Protein AF-A0A7S4UMW3-F1 (afdb_monomer_lite)

Foldseek 3Di:
DDDDDDDDDDPDDDPPDPPPPVVVVVVVVPPPDDPPDCVVVVVVVVVVPPDPPVVVVVCCVVVPDPLVVLVVVLVVLVVVLVVLVVDPDRDVVSNVVSVVSNVVSVVVSVVVVVVVVVVVVVVVVVVVVVVVVVVVVVVVVVVVVVVVVVVVVVVVVVVVVVVVVVVVVVVVVVVVVVVLCVVCVVPPVVSVVVVVVVLVVCLVVLLVQLVVLQVVLPPVPPQKQALVSLVSSLVSCVVVCVVQVPDDSVVVNVVCVVVRIDGSVNSNVVSVVSSPPPPPPD

InterPro domains:
  IPR018247 EF-Hand 1, calcium-binding site [PS00018] (218-230)

Structure (mmCIF, N/CA/C/O backbone):
data_AF-A0A7S4UMW3-F1
#
_entry.id   AF-A0A7S4UMW3-F1
#
loop_
_atom_site.group_PDB
_atom_site.id
_atom_site.type_symbol
_atom_site.label_atom_id
_atom_site.label_alt_id
_atom_site.label_comp_id
_atom_site.label_asym_id
_atom_site.label_entity_id
_atom_site.label_seq_id
_atom_site.pdbx_PDB_ins_code
_atom_site.Cartn_x
_atom_site.Cartn_y
_atom_site.Cartn_z
_atom_site.occupancy
_atom_site.B_iso_or_equiv
_atom_site.auth_seq_id
_atom_site.auth_comp_id
_atom_site.auth_asym_id
_atom_site.auth_atom_id
_atom_site.pdbx_PDB_model_num
ATOM 1 N N . MET A 1 1 ? -78.486 -3.763 21.330 1.00 40.31 1 MET A N 1
ATOM 2 C CA . MET A 1 1 ? -77.094 -3.272 21.428 1.00 40.31 1 MET A CA 1
ATOM 3 C C . MET A 1 1 ? -76.180 -4.477 21.296 1.00 40.31 1 MET A C 1
ATOM 5 O O . MET A 1 1 ? -76.154 -5.297 22.200 1.00 40.31 1 MET A O 1
ATOM 9 N N . ALA A 1 2 ? -75.566 -4.655 20.126 1.00 35.25 2 ALA A N 1
ATOM 10 C CA . ALA A 1 2 ? -74.784 -5.838 19.773 1.00 35.25 2 ALA A CA 1
ATOM 11 C C . ALA A 1 2 ? -73.284 -5.510 19.843 1.00 35.25 2 ALA A C 1
ATOM 13 O O . ALA A 1 2 ? -72.838 -4.548 19.221 1.00 35.25 2 ALA A O 1
ATOM 14 N N . GLN A 1 3 ? -72.533 -6.294 20.620 1.00 38.75 3 GLN A N 1
ATOM 15 C CA . GLN A 1 3 ? -71.073 -6.247 20.705 1.00 38.75 3 GLN A CA 1
ATOM 16 C C . GLN A 1 3 ? -70.468 -7.122 19.604 1.00 38.75 3 GLN A C 1
ATOM 18 O O . GLN A 1 3 ? -70.794 -8.302 19.486 1.00 38.75 3 GLN A O 1
ATOM 23 N N . ALA A 1 4 ? -69.587 -6.530 18.801 1.00 36.44 4 ALA A N 1
ATOM 24 C CA . ALA A 1 4 ? -68.785 -7.229 17.806 1.00 36.44 4 ALA A CA 1
ATOM 25 C C . ALA A 1 4 ? -67.533 -7.847 18.465 1.00 36.44 4 ALA A C 1
ATOM 27 O O . ALA A 1 4 ? -66.874 -7.161 19.250 1.00 36.44 4 ALA A O 1
ATOM 28 N N . PRO A 1 5 ? -67.156 -9.098 18.147 1.00 54.03 5 PRO A N 1
ATOM 29 C CA . PRO A 1 5 ? -65.902 -9.676 18.613 1.00 54.03 5 PRO A CA 1
ATOM 30 C C . PRO A 1 5 ? -64.728 -9.235 17.725 1.00 54.03 5 PRO A C 1
ATOM 32 O O . PRO A 1 5 ? -64.743 -9.389 16.503 1.00 54.03 5 PRO A O 1
ATOM 35 N N . GLY A 1 6 ? -63.696 -8.683 18.367 1.00 41.41 6 GLY A N 1
ATOM 36 C CA . GLY A 1 6 ? -62.438 -8.282 17.744 1.00 41.41 6 GLY A CA 1
ATOM 37 C C . GLY A 1 6 ? -61.626 -9.489 17.274 1.00 41.41 6 GLY A C 1
ATOM 38 O O . GLY A 1 6 ? -61.271 -10.370 18.053 1.00 41.41 6 GLY A O 1
ATOM 39 N N . CYS A 1 7 ? -61.324 -9.512 15.979 1.00 38.00 7 CYS A N 1
ATOM 40 C CA . CYS A 1 7 ? -60.499 -10.517 15.325 1.00 38.00 7 CYS A CA 1
ATOM 41 C C . CYS A 1 7 ? -59.012 -10.203 15.574 1.00 38.00 7 CYS A C 1
ATOM 43 O O . CYS A 1 7 ? -58.434 -9.335 14.920 1.00 38.00 7 CYS A O 1
ATOM 45 N N . PHE A 1 8 ? -58.388 -10.895 16.529 1.00 39.75 8 PHE A N 1
ATOM 46 C CA . PHE A 1 8 ? -56.940 -10.845 16.747 1.00 39.75 8 PHE A CA 1
ATOM 47 C C . PHE A 1 8 ? -56.242 -11.722 15.694 1.00 39.75 8 PHE A C 1
ATOM 49 O O . PHE A 1 8 ? -56.216 -12.949 15.796 1.00 39.75 8 PHE A O 1
ATOM 56 N N . LYS A 1 9 ? -55.689 -11.097 14.649 1.00 42.53 9 LYS A N 1
ATOM 57 C CA . LYS A 1 9 ? -54.795 -11.763 13.692 1.00 42.53 9 LYS A CA 1
ATOM 58 C C . LYS A 1 9 ? -53.424 -11.963 14.337 1.00 42.53 9 LYS A C 1
ATOM 60 O O . LYS A 1 9 ? -52.669 -11.015 14.527 1.00 42.53 9 LYS A O 1
ATOM 65 N N . THR A 1 10 ? -53.093 -13.213 14.626 1.00 41.91 10 THR A N 1
ATOM 66 C CA . THR A 1 10 ? -51.744 -13.672 14.956 1.00 41.91 10 THR A CA 1
ATOM 67 C C . THR A 1 10 ? -50.831 -13.522 13.734 1.00 41.91 10 THR A C 1
ATOM 69 O O . THR A 1 10 ? -50.925 -14.268 12.759 1.00 41.91 10 THR A O 1
ATOM 72 N N . LEU A 1 11 ? -49.931 -12.537 13.773 1.00 36.28 11 LEU A N 1
ATOM 73 C CA . LEU A 1 11 ? -48.834 -12.399 12.813 1.00 36.28 11 LEU A CA 1
ATOM 74 C C . LEU A 1 11 ? -47.781 -13.475 13.102 1.00 36.28 11 LEU A C 1
ATOM 76 O O . LEU A 1 11 ? -46.878 -13.303 13.916 1.00 36.28 11 LEU A O 1
ATOM 80 N N . ARG A 1 12 ? -47.923 -14.615 12.424 1.00 35.81 12 ARG A N 1
ATOM 81 C CA . ARG A 1 12 ? -46.914 -15.673 12.360 1.00 35.81 12 ARG A CA 1
ATOM 82 C C . ARG A 1 12 ? -45.771 -15.184 11.463 1.00 35.81 12 ARG A C 1
ATOM 84 O O . ARG A 1 12 ? -45.887 -15.214 10.240 1.00 35.81 12 ARG A O 1
ATOM 91 N N . TRP A 1 13 ? -44.680 -14.718 12.066 1.00 38.03 13 TRP A N 1
ATOM 92 C CA . TRP A 1 13 ? -43.441 -14.412 11.350 1.00 38.03 13 TRP A CA 1
ATOM 93 C C . TRP A 1 13 ? -42.866 -15.706 10.757 1.00 38.03 13 TRP A C 1
ATOM 95 O O . TRP A 1 13 ? -42.453 -16.616 11.475 1.00 38.03 13 TRP A O 1
ATOM 105 N N . SER A 1 14 ? -42.895 -15.816 9.428 1.00 39.69 14 SER A N 1
ATOM 106 C CA . SER A 1 14 ? -42.325 -16.944 8.688 1.00 39.69 14 SER A CA 1
ATOM 107 C C . SER A 1 14 ? -40.800 -16.830 8.668 1.00 39.69 14 SER A C 1
ATOM 109 O O . SER A 1 14 ? -40.239 -15.966 7.996 1.00 39.69 14 SER A O 1
ATOM 111 N N . ARG A 1 15 ? -40.128 -17.731 9.391 1.00 48.72 15 ARG A N 1
ATOM 112 C CA . ARG A 1 15 ? -38.666 -17.838 9.572 1.00 48.72 15 ARG A CA 1
ATOM 113 C C . ARG A 1 15 ? -37.935 -18.378 8.322 1.00 48.72 15 ARG A C 1
ATOM 115 O O . ARG A 1 15 ? -37.054 -19.219 8.439 1.00 48.72 15 ARG A O 1
ATOM 122 N N . THR A 1 16 ? -38.306 -17.940 7.115 1.00 46.62 16 THR A N 1
ATOM 123 C CA . THR A 1 16 ? -37.757 -18.475 5.843 1.00 46.62 16 THR A CA 1
ATOM 124 C C . THR A 1 16 ? -37.212 -17.426 4.864 1.00 46.62 16 THR A C 1
ATOM 126 O O . THR A 1 16 ? -36.781 -17.781 3.769 1.00 46.62 16 THR A O 1
ATOM 129 N N . GLY A 1 17 ? -37.144 -16.145 5.244 1.00 43.22 17 GLY A N 1
ATOM 130 C CA . GLY A 1 17 ? -36.672 -15.067 4.358 1.00 43.22 17 GLY A CA 1
ATOM 131 C C . GLY A 1 17 ? -35.157 -14.805 4.324 1.00 43.22 17 GLY A C 1
ATOM 132 O O . GLY A 1 17 ? -34.705 -14.041 3.483 1.00 43.22 17 GLY A O 1
ATOM 133 N N . GLY A 1 18 ? -34.352 -15.417 5.201 1.00 43.22 18 GLY A N 1
ATOM 134 C CA . GLY A 1 18 ? -32.980 -14.949 5.471 1.00 43.22 18 GLY A CA 1
ATOM 135 C C . GLY A 1 18 ? -31.844 -15.504 4.601 1.00 43.22 18 GLY A C 1
ATOM 136 O O . GLY A 1 18 ? -30.698 -15.134 4.818 1.00 43.22 18 GLY A O 1
ATOM 137 N N . CYS A 1 19 ? -32.103 -16.399 3.639 1.00 47.00 19 CYS A N 1
ATOM 138 C CA . CYS A 1 19 ? -31.019 -17.164 2.989 1.00 47.00 19 CYS A CA 1
ATOM 139 C C . CYS A 1 19 ? -30.791 -16.852 1.494 1.00 47.00 19 CYS A C 1
ATOM 141 O O . CYS A 1 19 ? -29.945 -17.479 0.855 1.00 47.00 19 CYS A O 1
ATOM 143 N N . ARG A 1 20 ? -31.522 -15.891 0.903 1.00 47.25 20 ARG A N 1
ATOM 144 C CA . ARG A 1 20 ? -31.311 -15.497 -0.509 1.00 47.25 20 ARG A CA 1
ATOM 145 C C . ARG A 1 20 ? -30.489 -14.225 -0.711 1.00 47.25 20 ARG A C 1
ATOM 147 O O . ARG A 1 20 ? -29.850 -14.126 -1.752 1.00 47.25 20 ARG A O 1
ATOM 154 N N . GLU A 1 21 ? -30.401 -13.320 0.262 1.00 46.72 21 GLU A N 1
ATOM 155 C CA . GLU A 1 21 ? -29.637 -12.070 0.080 1.00 46.72 21 GLU A CA 1
ATOM 156 C C . GLU A 1 21 ? -28.141 -12.189 0.415 1.00 46.72 21 GLU A C 1
ATOM 158 O O . GLU A 1 21 ? -27.322 -11.506 -0.199 1.00 46.72 21 GLU A O 1
ATOM 163 N N . MET A 1 22 ? -27.723 -13.144 1.255 1.00 44.75 22 MET A N 1
ATOM 164 C CA . MET A 1 22 ? -26.288 -13.377 1.515 1.00 44.75 22 MET A CA 1
ATOM 165 C C . MET A 1 22 ? -25.525 -14.014 0.338 1.00 44.75 22 MET A C 1
ATOM 167 O O . MET A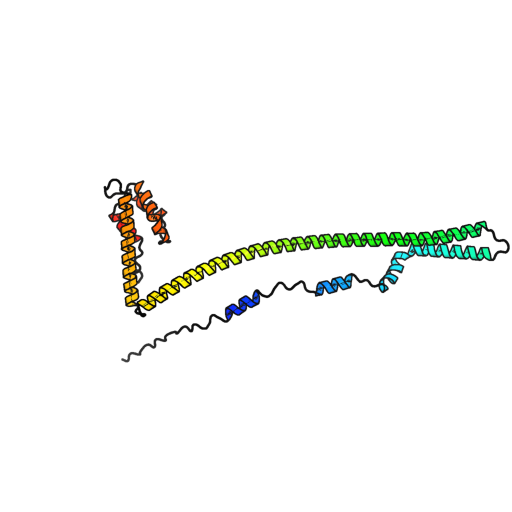 1 22 ? -24.295 -13.936 0.276 1.00 44.75 22 MET A O 1
ATOM 171 N N . LYS A 1 23 ? -26.227 -14.596 -0.645 1.00 45.06 23 LYS A N 1
ATOM 172 C CA . LYS A 1 23 ? -25.589 -15.093 -1.878 1.00 45.06 23 LYS A CA 1
ATOM 173 C C . LYS A 1 23 ? -25.252 -13.977 -2.873 1.00 45.06 23 LYS A C 1
ATOM 175 O O . LYS A 1 23 ? -24.367 -14.173 -3.699 1.00 45.06 23 LYS A O 1
ATOM 180 N N . ALA A 1 24 ? -25.887 -12.807 -2.772 1.00 47.28 24 ALA A N 1
ATOM 181 C CA . ALA A 1 24 ? -25.594 -11.677 -3.654 1.00 47.28 24 ALA A CA 1
ATOM 182 C C . ALA A 1 24 ? -24.318 -10.919 -3.232 1.00 47.28 24 ALA A C 1
ATOM 184 O O . ALA A 1 24 ? -23.538 -10.492 -4.085 1.00 47.28 24 ALA A O 1
ATOM 185 N N . PHE A 1 25 ? -24.037 -10.826 -1.927 1.00 44.84 25 PHE A N 1
ATOM 186 C CA . PHE A 1 25 ? -22.821 -10.164 -1.432 1.00 44.84 25 PHE A CA 1
ATOM 187 C C . PHE A 1 25 ? -21.548 -11.003 -1.623 1.00 44.84 25 PHE A C 1
ATOM 189 O O . PHE A 1 25 ? -20.483 -10.461 -1.922 1.00 44.84 25 PHE A O 1
ATOM 196 N N . THR A 1 26 ? -21.649 -12.333 -1.565 1.00 48.09 26 THR A N 1
ATOM 197 C CA . THR A 1 26 ? -20.508 -13.226 -1.838 1.00 48.09 26 THR A CA 1
ATOM 198 C C . THR A 1 26 ? -20.187 -13.370 -3.332 1.00 48.09 26 THR A C 1
ATOM 200 O O . THR A 1 26 ? -19.053 -13.709 -3.672 1.00 48.09 26 THR A O 1
ATOM 203 N N . SER A 1 27 ? -21.113 -13.037 -4.244 1.00 47.94 27 SER A N 1
ATOM 204 C CA . SER A 1 27 ? -20.817 -12.965 -5.686 1.00 47.94 27 SER A CA 1
ATOM 205 C C . SER A 1 27 ? -20.193 -11.639 -6.136 1.00 47.94 27 SER A C 1
ATOM 207 O O . SER A 1 27 ? -19.542 -11.608 -7.177 1.00 47.94 27 SER A O 1
ATOM 209 N N . ALA A 1 28 ? -20.343 -10.553 -5.368 1.00 47.81 28 ALA A N 1
ATOM 210 C CA . ALA A 1 28 ? -19.729 -9.261 -5.692 1.00 47.81 28 ALA A CA 1
ATOM 211 C C . ALA A 1 28 ? -18.242 -9.196 -5.291 1.00 47.81 28 ALA A C 1
ATOM 213 O O . ALA A 1 28 ? -17.440 -8.621 -6.020 1.00 47.81 28 ALA A O 1
ATOM 214 N N . SER A 1 29 ? -17.856 -9.863 -4.196 1.00 45.28 29 SER A N 1
ATOM 215 C CA . SER A 1 29 ? -16.457 -9.934 -3.729 1.00 45.28 29 SER A CA 1
ATOM 216 C C . SER A 1 29 ? -15.576 -10.895 -4.556 1.00 45.28 29 SER A C 1
ATOM 218 O O . SER A 1 29 ? -14.353 -10.838 -4.516 1.00 45.28 29 SER A O 1
ATOM 220 N N . LYS A 1 30 ? -16.189 -11.753 -5.388 1.00 46.09 30 LYS A N 1
ATOM 221 C CA . LYS A 1 30 ? -15.493 -12.627 -6.352 1.00 46.09 30 LYS A CA 1
ATOM 222 C C . LYS A 1 30 ? -15.301 -12.018 -7.743 1.00 46.09 30 LYS A C 1
ATOM 224 O O . LYS A 1 30 ? -14.809 -12.710 -8.634 1.00 46.09 30 LYS A O 1
ATOM 229 N N . LYS A 1 31 ? -15.614 -10.734 -7.948 1.00 47.41 31 LYS A N 1
ATOM 230 C CA . LYS A 1 31 ? -15.017 -9.988 -9.063 1.00 47.41 31 LYS A CA 1
ATOM 231 C C . LYS A 1 31 ? -13.576 -9.674 -8.678 1.00 47.41 31 LYS A C 1
ATOM 233 O O . LYS A 1 31 ? -13.251 -8.556 -8.295 1.00 47.41 31 LYS A O 1
ATOM 238 N N . GLY A 1 32 ? -12.744 -10.717 -8.723 1.00 45.25 32 GLY A N 1
ATOM 239 C CA . GLY A 1 32 ? -11.302 -10.570 -8.687 1.00 45.25 32 GLY A CA 1
ATOM 240 C C . GLY A 1 32 ? -10.920 -9.497 -9.692 1.00 45.25 32 GLY A C 1
ATOM 241 O O . GLY A 1 32 ? -11.505 -9.438 -10.777 1.00 45.25 32 GLY A O 1
ATOM 242 N N . VAL A 1 33 ? -10.010 -8.622 -9.267 1.00 51.62 33 VAL A N 1
ATOM 243 C CA . VAL A 1 33 ? -9.291 -7.677 -10.120 1.00 51.62 33 VAL A CA 1
ATOM 244 C C . VAL A 1 33 ? -9.089 -8.353 -11.469 1.00 51.62 33 VAL A C 1
ATOM 246 O O . VAL A 1 33 ? -8.387 -9.363 -11.541 1.00 51.62 33 VAL A O 1
ATOM 249 N N . GLN A 1 34 ? -9.807 -7.885 -12.495 1.00 47.91 34 GLN A N 1
ATOM 250 C CA . GLN A 1 34 ? -9.610 -8.417 -13.834 1.00 47.91 34 GLN A CA 1
ATOM 251 C C . GLN A 1 34 ? -8.125 -8.196 -14.133 1.00 47.91 34 GLN A C 1
ATOM 253 O O . GLN A 1 34 ? -7.669 -7.055 -13.994 1.00 47.91 34 GLN A O 1
ATOM 258 N N . PRO A 1 35 ? -7.351 -9.257 -14.428 1.00 52.84 35 PRO A N 1
ATOM 259 C CA . PRO A 1 35 ? -5.981 -9.070 -14.871 1.00 52.84 35 PRO A CA 1
ATOM 260 C C . PRO A 1 35 ? -6.023 -8.101 -16.051 1.00 52.84 35 PRO A C 1
ATOM 262 O O . PRO A 1 35 ? -6.985 -8.118 -16.823 1.00 52.84 35 PRO A O 1
ATOM 265 N N . PHE A 1 36 ? -5.044 -7.194 -16.084 1.00 48.56 36 PHE A N 1
ATOM 266 C CA . PHE A 1 36 ? -4.903 -6.151 -17.093 1.00 48.56 36 PHE A CA 1
ATOM 267 C C . PHE A 1 36 ? -5.381 -6.653 -18.451 1.00 48.56 36 PHE A C 1
ATOM 269 O O . PHE A 1 36 ? -4.936 -7.695 -18.916 1.00 48.56 36 PHE A O 1
ATOM 276 N N . ASN A 1 37 ? -6.343 -5.930 -19.017 1.00 49.88 37 ASN A N 1
ATOM 277 C CA . ASN A 1 37 ? -6.967 -6.225 -20.294 1.00 49.88 37 ASN A CA 1
ATOM 278 C C . ASN A 1 37 ? -5.868 -6.589 -21.314 1.00 49.88 37 ASN A C 1
ATOM 280 O O . ASN A 1 37 ? -5.068 -5.726 -21.680 1.00 49.88 37 ASN A O 1
ATOM 284 N N . ASP A 1 38 ? -5.843 -7.843 -21.783 1.00 53.22 38 ASP A N 1
ATOM 285 C CA . ASP A 1 38 ? -4.878 -8.354 -22.778 1.00 53.22 38 ASP A CA 1
ATOM 286 C C . ASP A 1 38 ? -4.866 -7.514 -24.079 1.00 53.22 38 ASP A C 1
ATOM 288 O O . ASP A 1 38 ? -3.957 -7.613 -24.903 1.00 53.22 38 ASP A O 1
ATOM 292 N N . SER A 1 39 ? -5.846 -6.616 -24.243 1.00 53.88 39 SER A N 1
ATOM 293 C CA . SER A 1 39 ? -5.915 -5.626 -25.315 1.00 53.88 39 SER A CA 1
ATOM 294 C C . SER A 1 39 ? -4.759 -4.617 -25.330 1.00 53.88 39 SER A C 1
ATOM 296 O O . SER A 1 39 ? -4.481 -4.063 -26.389 1.00 53.88 39 SER A O 1
ATOM 298 N N . GLU A 1 40 ? -4.081 -4.341 -24.207 1.00 54.09 40 GLU A N 1
ATOM 299 C CA . GLU A 1 40 ? -2.893 -3.462 -24.228 1.00 54.09 40 GLU A CA 1
ATOM 300 C C . GLU A 1 40 ? -1.628 -4.205 -24.687 1.00 54.09 40 GLU A C 1
ATOM 302 O O . GLU A 1 40 ? -0.778 -3.621 -25.362 1.00 54.09 40 GLU A O 1
ATOM 307 N N . GLU A 1 41 ? -1.525 -5.509 -24.419 1.00 54.91 41 GLU A N 1
ATOM 308 C CA . GLU A 1 41 ? -0.378 -6.317 -24.845 1.00 54.91 41 GLU A CA 1
ATOM 309 C C . GLU A 1 41 ? -0.360 -6.521 -26.373 1.00 54.91 41 GLU A C 1
ATOM 311 O O . GLU A 1 41 ? 0.707 -6.533 -26.994 1.00 54.91 41 GLU A O 1
ATOM 316 N N . GLU A 1 42 ? -1.537 -6.586 -27.006 1.00 56.00 42 GLU A N 1
ATOM 317 C CA . GLU A 1 42 ? -1.676 -6.646 -28.468 1.00 56.00 42 GLU A CA 1
ATOM 318 C C . GLU A 1 42 ? -1.265 -5.331 -29.156 1.00 56.00 42 GLU A C 1
ATOM 320 O O . GLU A 1 42 ? -0.669 -5.350 -30.236 1.00 56.00 42 GLU A O 1
ATOM 325 N N . VAL A 1 43 ? -1.494 -4.177 -28.515 1.00 57.34 43 VAL A N 1
ATOM 326 C CA . VAL A 1 43 ? -1.052 -2.870 -29.036 1.00 57.34 43 VAL A CA 1
ATOM 327 C C . VAL A 1 43 ? 0.466 -2.719 -28.918 1.00 57.34 43 VAL A C 1
ATOM 329 O O . VAL A 1 43 ? 1.102 -2.239 -29.856 1.00 57.34 43 VAL A O 1
ATOM 332 N N . VAL A 1 44 ? 1.078 -3.189 -27.825 1.00 55.91 44 VAL A N 1
ATOM 333 C CA . VAL A 1 44 ? 2.542 -3.142 -27.663 1.00 55.91 44 VAL A CA 1
ATOM 334 C C . VAL A 1 44 ? 3.243 -4.113 -28.623 1.00 55.91 44 VAL A C 1
ATOM 336 O O . VAL A 1 44 ? 4.251 -3.742 -29.227 1.00 55.91 44 VAL A O 1
ATOM 339 N N . ARG A 1 45 ? 2.693 -5.316 -28.861 1.00 53.22 45 ARG A N 1
ATOM 340 C CA . ARG A 1 45 ? 3.235 -6.239 -29.882 1.00 53.22 45 ARG A CA 1
ATOM 341 C C . ARG A 1 45 ? 3.101 -5.690 -31.305 1.00 53.22 45 ARG A C 1
ATOM 343 O O . ARG A 1 45 ? 4.001 -5.915 -32.111 1.00 53.22 45 ARG A O 1
ATOM 350 N N . ASN A 1 46 ? 2.050 -4.921 -31.596 1.00 50.81 46 ASN A N 1
ATOM 351 C CA . ASN A 1 46 ? 1.879 -4.271 -32.898 1.00 50.81 46 ASN A CA 1
ATOM 352 C C . ASN A 1 46 ? 2.707 -2.984 -33.072 1.00 50.81 46 ASN A C 1
ATOM 354 O O . ASN A 1 46 ? 2.987 -2.610 -34.210 1.00 50.81 46 ASN A O 1
ATOM 358 N N . LEU A 1 47 ? 3.158 -2.324 -31.996 1.00 48.84 47 LEU A N 1
ATOM 359 C CA . LEU A 1 47 ? 4.025 -1.139 -32.105 1.00 48.84 47 LEU A CA 1
ATOM 360 C C . LEU A 1 47 ? 5.515 -1.462 -32.307 1.00 48.84 47 LEU A C 1
ATOM 362 O O . LEU A 1 47 ? 6.241 -0.627 -32.842 1.00 48.84 47 LEU A O 1
ATOM 366 N N . VAL A 1 48 ? 5.989 -2.646 -31.906 1.00 48.50 48 VAL A N 1
ATOM 367 C CA . VAL A 1 48 ? 7.432 -2.979 -31.948 1.00 48.50 48 VAL A CA 1
ATOM 368 C C . VAL A 1 48 ? 7.846 -3.701 -33.237 1.00 48.50 48 VAL A C 1
ATOM 370 O O . VAL A 1 48 ? 9.035 -3.862 -33.511 1.00 48.50 48 VAL A O 1
ATOM 373 N N . TRP A 1 49 ? 6.901 -4.075 -34.101 1.00 44.94 49 TRP A N 1
ATOM 374 C CA . TRP A 1 49 ? 7.218 -4.714 -35.378 1.00 44.94 49 TRP A CA 1
ATOM 375 C C . TRP A 1 49 ? 7.021 -3.759 -36.558 1.00 44.94 49 TRP A C 1
ATOM 377 O O . TRP A 1 49 ? 6.154 -3.939 -37.410 1.00 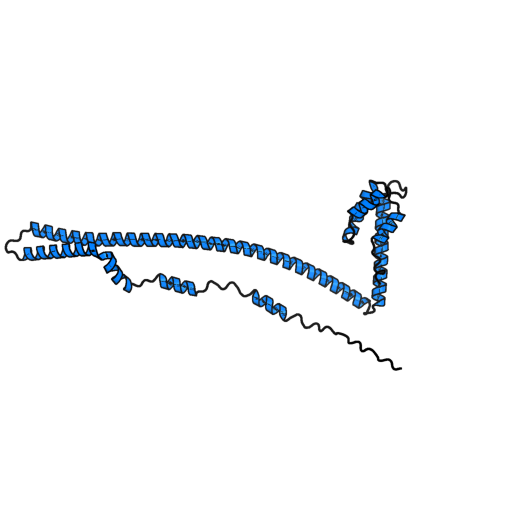44.94 49 TRP A O 1
ATOM 387 N N . ILE A 1 50 ? 7.881 -2.735 -36.639 1.00 48.56 50 ILE A N 1
ATOM 388 C CA . ILE A 1 50 ? 8.130 -2.041 -37.910 1.00 48.56 50 ILE A CA 1
ATOM 389 C C . ILE A 1 50 ? 8.837 -3.053 -38.817 1.00 48.56 50 ILE A C 1
ATOM 391 O O . ILE A 1 50 ? 10.057 -3.209 -38.798 1.00 48.56 50 ILE A O 1
ATOM 395 N N . GLY A 1 51 ? 8.035 -3.812 -39.562 1.00 42.75 51 GLY A N 1
ATOM 396 C CA . GLY A 1 51 ? 8.516 -4.823 -40.489 1.00 42.75 51 GLY A CA 1
ATOM 397 C C . GLY A 1 51 ? 9.436 -4.242 -41.578 1.00 42.75 51 GLY A C 1
ATOM 398 O O . GLY A 1 51 ? 9.381 -3.048 -41.892 1.00 42.75 51 GLY A O 1
ATOM 399 N N . PRO A 1 52 ? 10.258 -5.095 -42.218 1.00 53.31 52 PRO A N 1
ATOM 400 C CA . PRO A 1 52 ? 11.326 -4.702 -43.148 1.00 53.31 52 PRO A CA 1
ATOM 401 C C . PRO A 1 52 ? 10.866 -3.910 -44.387 1.00 53.31 52 PRO A C 1
ATOM 403 O O . PRO A 1 52 ? 11.695 -3.322 -45.078 1.00 53.31 52 PRO A O 1
ATOM 406 N N . TYR A 1 53 ? 9.562 -3.846 -44.665 1.00 49.94 53 TYR A N 1
ATOM 407 C CA . TYR A 1 53 ? 9.011 -3.189 -45.851 1.00 49.94 53 TYR A CA 1
ATOM 408 C C . TYR A 1 53 ? 8.914 -1.658 -45.747 1.00 49.94 53 TYR A C 1
ATOM 410 O O . TYR A 1 53 ? 8.974 -0.990 -46.777 1.00 49.94 53 TYR A O 1
ATOM 418 N N . HIS A 1 54 ? 8.849 -1.073 -44.544 1.00 48.22 54 HIS A N 1
ATOM 419 C CA . HIS A 1 54 ? 8.837 0.394 -44.388 1.00 48.22 54 HIS A CA 1
ATOM 420 C C . HIS A 1 54 ? 10.224 1.017 -44.212 1.00 48.22 54 HIS A C 1
ATOM 422 O O . HIS A 1 54 ? 10.387 2.227 -44.367 1.00 48.22 54 HIS A O 1
ATOM 428 N N . VAL A 1 55 ? 11.252 0.196 -43.989 1.00 51.84 55 VAL A N 1
ATOM 429 C CA . VAL A 1 55 ? 12.632 0.676 -43.857 1.00 51.84 55 VAL A CA 1
ATOM 430 C C . VAL A 1 55 ? 13.145 1.227 -45.193 1.00 51.84 55 VAL A C 1
ATOM 432 O O . VAL A 1 55 ? 13.898 2.192 -45.201 1.00 51.84 55 VAL A O 1
ATOM 435 N N . VAL A 1 56 ? 12.688 0.703 -46.335 1.00 48.38 56 VAL A N 1
ATOM 436 C CA . VAL A 1 56 ? 13.187 1.111 -47.662 1.00 48.38 56 VAL A CA 1
ATOM 437 C C . VAL A 1 56 ? 12.803 2.554 -48.026 1.00 48.38 56 VAL A C 1
ATOM 439 O O . VAL A 1 56 ? 13.632 3.271 -48.581 1.00 48.38 56 VAL A O 1
ATOM 442 N N . CYS A 1 57 ? 11.608 3.031 -47.658 1.00 47.06 57 CYS A N 1
ATOM 443 C CA . CYS A 1 57 ? 11.215 4.425 -47.913 1.00 47.06 57 CYS A CA 1
ATOM 444 C C . CYS A 1 57 ? 11.927 5.415 -46.979 1.00 47.06 57 CYS A C 1
ATOM 446 O O . CYS A 1 57 ? 12.382 6.460 -47.438 1.00 47.06 57 CYS A O 1
ATOM 448 N N . CYS A 1 58 ? 12.129 5.066 -45.705 1.00 48.03 58 CYS A N 1
ATOM 449 C CA . CYS A 1 58 ? 12.894 5.912 -44.780 1.00 48.03 58 CYS A CA 1
ATOM 450 C C . CYS A 1 58 ? 14.408 5.887 -45.057 1.00 48.03 58 CYS A C 1
ATOM 452 O O . CYS A 1 58 ? 15.118 6.837 -44.721 1.00 48.03 58 CYS A O 1
ATOM 454 N N . VAL A 1 59 ? 14.910 4.835 -45.712 1.00 52.31 59 VAL A N 1
ATOM 455 C CA . VAL A 1 59 ? 16.295 4.768 -46.192 1.00 52.31 59 VAL A CA 1
ATOM 456 C C . VAL A 1 59 ? 16.537 5.776 -47.318 1.00 52.31 59 VAL A C 1
ATOM 458 O O . VAL A 1 59 ? 17.630 6.304 -47.422 1.00 52.31 59 VAL A O 1
ATOM 461 N N . VAL A 1 60 ? 15.550 6.151 -48.128 1.00 52.22 60 VAL A N 1
ATOM 462 C CA . VAL A 1 60 ? 15.784 7.186 -49.155 1.00 52.22 60 VAL A CA 1
ATOM 463 C C . VAL A 1 60 ? 15.791 8.592 -48.542 1.00 52.22 60 VAL A C 1
ATOM 465 O O . VAL A 1 60 ? 16.603 9.433 -48.924 1.00 52.22 60 VAL A O 1
ATOM 468 N N . GLU A 1 61 ? 14.951 8.836 -47.537 1.00 52.94 61 GLU A N 1
ATOM 469 C CA . GLU A 1 61 ? 14.764 10.170 -46.953 1.00 52.94 61 GLU A CA 1
ATOM 470 C C . GLU A 1 61 ? 15.897 10.586 -45.994 1.00 52.94 61 GLU A C 1
ATOM 472 O O . GLU A 1 61 ? 16.234 11.763 -45.892 1.00 52.94 61 GLU A O 1
ATOM 477 N N . ILE A 1 62 ? 16.557 9.624 -45.336 1.00 54.94 62 ILE A N 1
ATOM 478 C CA . ILE A 1 62 ? 17.620 9.906 -44.351 1.00 54.94 62 ILE A CA 1
ATOM 479 C C . ILE A 1 62 ? 19.035 9.752 -44.942 1.00 54.94 62 ILE A C 1
ATOM 481 O O . ILE A 1 62 ? 19.993 10.342 -44.440 1.00 54.94 62 ILE A O 1
ATOM 485 N N . TYR A 1 63 ? 19.187 9.009 -46.040 1.00 61.66 63 TYR A N 1
ATOM 486 C CA . TYR A 1 63 ? 20.481 8.776 -46.697 1.00 61.66 63 TYR A CA 1
ATOM 487 C C . TYR A 1 63 ? 20.798 9.819 -47.794 1.00 61.66 63 TYR A C 1
ATOM 489 O O . TYR A 1 63 ? 21.874 9.793 -48.400 1.00 61.66 63 TYR A O 1
ATOM 497 N N . GLY A 1 64 ? 19.863 10.746 -48.027 1.00 67.62 64 GLY A N 1
ATOM 498 C CA . GLY A 1 64 ? 19.648 11.450 -49.292 1.00 67.62 64 GLY A CA 1
ATOM 499 C C . GLY A 1 64 ? 20.782 12.315 -49.858 1.00 67.62 64 GLY A C 1
ATOM 500 O O . GLY A 1 64 ? 20.948 12.297 -51.067 1.00 67.62 64 GLY A O 1
ATOM 501 N N . PRO A 1 65 ? 21.589 13.069 -49.091 1.00 78.19 65 PRO A N 1
ATOM 502 C CA . PRO A 1 65 ? 22.582 13.937 -49.729 1.00 78.19 65 PRO A CA 1
ATOM 503 C C . PRO A 1 65 ? 23.991 13.341 -49.738 1.00 78.19 65 PRO A C 1
ATOM 505 O O . PRO A 1 65 ? 24.602 13.227 -50.794 1.00 78.19 65 PRO A O 1
ATOM 508 N N . LEU A 1 66 ? 24.531 12.925 -48.588 1.00 81.12 66 LEU A N 1
ATOM 509 C CA . LEU A 1 66 ? 25.962 12.605 -48.492 1.00 81.12 66 LEU A CA 1
ATOM 510 C C . LEU A 1 66 ? 26.330 11.286 -49.192 1.00 81.12 66 LEU A C 1
ATOM 512 O O . LEU A 1 66 ? 27.361 11.208 -49.854 1.00 81.12 66 LEU A O 1
ATOM 516 N N . GLN A 1 67 ? 25.487 10.254 -49.082 1.00 83.31 67 GLN A N 1
ATOM 517 C CA . GLN A 1 67 ? 25.739 8.994 -49.786 1.00 83.31 67 GLN A CA 1
ATOM 518 C C . GLN A 1 67 ? 25.511 9.119 -51.285 1.00 83.31 67 GLN A C 1
ATOM 520 O O . GLN A 1 67 ? 26.273 8.539 -52.051 1.00 83.31 67 GLN A O 1
ATOM 525 N N . ILE A 1 68 ? 24.517 9.907 -51.705 1.00 84.75 68 ILE A N 1
ATOM 526 C CA . ILE A 1 68 ? 24.312 10.208 -53.123 1.00 84.75 68 ILE A CA 1
ATOM 527 C C . ILE A 1 68 ? 25.518 10.980 -53.668 1.00 84.75 68 ILE A C 1
ATOM 529 O O . ILE A 1 68 ? 25.989 10.659 -54.753 1.00 84.75 68 ILE A O 1
ATOM 533 N N . VAL A 1 69 ? 26.091 11.911 -52.895 1.00 88.62 69 VAL A N 1
ATOM 534 C CA . VAL A 1 69 ? 27.330 12.617 -53.263 1.00 88.62 69 VAL A CA 1
ATOM 535 C C . VAL A 1 69 ? 28.509 11.650 -53.396 1.00 88.62 69 VAL A C 1
ATOM 537 O O . VAL A 1 69 ? 29.190 11.682 -54.417 1.00 88.62 69 VAL A O 1
ATOM 540 N N . PHE A 1 70 ? 28.752 10.757 -52.431 1.00 89.25 70 PHE A N 1
ATOM 541 C CA . PHE A 1 70 ? 29.858 9.794 -52.538 1.00 89.25 70 PHE A CA 1
ATOM 542 C C . PHE A 1 70 ? 29.648 8.751 -53.639 1.00 89.25 70 PHE A C 1
ATOM 544 O O . PHE A 1 70 ? 30.609 8.394 -54.316 1.00 89.25 70 PHE A O 1
ATOM 551 N N . ALA A 1 71 ? 28.413 8.301 -53.864 1.00 88.19 71 ALA A N 1
ATOM 552 C CA . ALA A 1 71 ? 28.078 7.403 -54.964 1.00 88.19 71 ALA A CA 1
ATOM 553 C C . ALA A 1 71 ? 28.257 8.095 -56.325 1.00 88.19 71 ALA A C 1
ATOM 555 O O . ALA A 1 71 ? 28.838 7.509 -57.235 1.00 88.19 71 ALA A O 1
ATOM 556 N N . ALA A 1 72 ? 27.834 9.357 -56.453 1.00 90.69 72 ALA A N 1
ATOM 557 C CA . ALA A 1 72 ? 28.043 10.158 -57.655 1.00 90.69 72 ALA A CA 1
ATOM 558 C C . ALA A 1 72 ? 29.537 10.407 -57.917 1.00 90.69 72 ALA A C 1
ATOM 560 O O . ALA A 1 72 ? 29.991 10.240 -59.046 1.00 90.69 72 ALA A O 1
ATOM 561 N N . LEU A 1 73 ? 30.319 10.733 -56.880 1.00 91.94 73 LEU A N 1
ATOM 562 C CA . LEU A 1 73 ? 31.776 10.879 -56.977 1.00 91.94 73 LEU A CA 1
ATOM 563 C C . LEU A 1 73 ? 32.460 9.564 -57.372 1.00 91.94 73 LEU A C 1
ATOM 565 O O . LEU A 1 73 ? 33.359 9.581 -58.210 1.00 91.94 73 LEU A O 1
ATOM 569 N N . ALA A 1 74 ? 32.022 8.429 -56.822 1.00 92.50 74 ALA A N 1
ATOM 570 C CA . ALA A 1 74 ? 32.546 7.114 -57.182 1.00 92.50 74 ALA A CA 1
ATOM 571 C C . ALA A 1 74 ? 32.223 6.743 -58.638 1.00 92.50 74 ALA A C 1
ATOM 573 O O . ALA A 1 74 ? 33.096 6.244 -59.343 1.00 92.50 74 ALA A O 1
ATOM 574 N N . LEU A 1 75 ? 31.002 7.027 -59.111 1.00 93.25 75 LEU A N 1
ATOM 575 C CA . LEU A 1 75 ? 30.605 6.818 -60.509 1.00 93.25 75 LEU A CA 1
ATOM 576 C C . LEU A 1 75 ? 31.407 7.701 -61.467 1.00 93.25 75 LEU A C 1
ATOM 578 O O . LEU A 1 75 ? 31.852 7.235 -62.513 1.00 93.25 75 LEU A O 1
ATOM 582 N N . LEU A 1 76 ? 31.625 8.962 -61.098 1.00 93.75 76 LEU A N 1
ATOM 583 C CA . LEU A 1 76 ? 32.398 9.913 -61.889 1.00 93.75 76 LEU A CA 1
ATOM 584 C C . LEU A 1 76 ? 33.882 9.510 -61.950 1.00 93.75 76 LEU A C 1
ATOM 586 O O . LEU A 1 76 ? 34.485 9.538 -63.021 1.00 93.75 76 LEU A O 1
ATOM 590 N N . ALA A 1 77 ? 34.452 9.040 -60.837 1.00 93.38 77 ALA A N 1
ATOM 591 C CA . ALA A 1 77 ? 35.795 8.465 -60.810 1.00 93.38 77 ALA A CA 1
ATOM 592 C C . ALA A 1 77 ? 35.897 7.174 -61.639 1.00 93.38 77 ALA A C 1
ATOM 594 O O . ALA A 1 77 ? 36.861 7.001 -62.382 1.00 93.38 77 ALA A O 1
ATOM 595 N N . ALA A 1 78 ? 34.892 6.296 -61.575 1.00 93.44 78 ALA A N 1
ATOM 596 C CA . ALA A 1 78 ? 34.839 5.089 -62.397 1.00 93.44 78 ALA A CA 1
ATOM 597 C C . ALA A 1 78 ? 34.786 5.424 -63.895 1.00 93.44 78 ALA A C 1
ATOM 599 O O . ALA A 1 78 ? 35.508 4.812 -64.679 1.00 93.44 78 ALA A O 1
ATOM 600 N N . ALA A 1 79 ? 34.004 6.433 -64.292 1.00 95.12 79 ALA A N 1
ATOM 601 C CA . ALA A 1 79 ? 33.966 6.912 -65.671 1.00 95.12 79 ALA A CA 1
ATOM 602 C C . ALA A 1 79 ? 35.340 7.423 -66.136 1.00 95.12 79 ALA A C 1
ATOM 604 O O . ALA A 1 79 ? 35.775 7.068 -67.229 1.00 95.12 79 ALA A O 1
ATOM 605 N N . PHE A 1 80 ? 36.062 8.180 -65.299 1.00 94.06 80 PHE A N 1
ATOM 606 C CA . PHE A 1 80 ? 37.429 8.609 -65.617 1.00 94.06 80 PHE A CA 1
ATOM 607 C C . PHE A 1 80 ? 38.404 7.439 -65.774 1.00 94.06 80 PHE A C 1
ATOM 609 O O . PHE A 1 80 ? 39.204 7.449 -66.705 1.00 94.06 80 PHE A O 1
ATOM 616 N N . VAL A 1 81 ? 38.318 6.416 -64.917 1.00 94.06 81 VAL A N 1
ATOM 617 C CA . VAL A 1 81 ? 39.151 5.207 -65.042 1.00 94.06 81 VAL A CA 1
ATOM 618 C C . VAL A 1 81 ? 38.852 4.465 -66.348 1.00 94.06 81 VAL A C 1
ATOM 620 O O . VAL A 1 81 ? 39.781 4.031 -67.023 1.00 94.06 81 VAL A O 1
ATOM 623 N N . VAL A 1 82 ? 37.578 4.355 -66.743 1.00 95.31 82 VAL A N 1
ATOM 624 C CA . VAL A 1 82 ? 37.192 3.737 -68.023 1.00 95.31 82 VAL A CA 1
ATOM 625 C C . VAL A 1 82 ? 37.713 4.549 -69.207 1.00 95.31 82 VAL A C 1
ATOM 627 O O . VAL A 1 82 ? 38.262 3.961 -70.129 1.00 95.31 82 VAL A O 1
ATOM 630 N N . ILE A 1 83 ? 37.595 5.879 -69.184 1.00 94.25 83 ILE A N 1
ATOM 631 C CA . ILE A 1 83 ? 38.123 6.739 -70.255 1.00 94.25 83 ILE A CA 1
ATOM 632 C C . ILE A 1 83 ? 39.642 6.569 -70.392 1.00 94.25 83 ILE A C 1
ATOM 634 O O . ILE A 1 83 ? 40.140 6.436 -71.507 1.00 94.25 83 ILE A O 1
ATOM 638 N N . GLU A 1 84 ? 40.375 6.525 -69.277 1.00 92.62 84 GLU A N 1
ATOM 639 C CA . GLU A 1 84 ? 41.834 6.370 -69.306 1.00 92.62 84 GLU A CA 1
ATOM 640 C C . GLU A 1 84 ? 42.260 4.979 -69.810 1.00 92.62 84 GLU A C 1
ATOM 642 O O . GLU A 1 84 ? 43.274 4.857 -70.490 1.00 92.62 84 GLU A O 1
ATOM 647 N N . LEU A 1 85 ? 41.455 3.938 -69.561 1.00 92.88 85 LEU A N 1
ATOM 648 C CA . LEU A 1 85 ? 41.678 2.588 -70.098 1.00 92.88 85 LEU A CA 1
ATOM 649 C C . LEU A 1 85 ? 41.515 2.492 -71.623 1.00 92.88 85 LEU A C 1
ATOM 651 O O . LEU A 1 85 ? 42.028 1.552 -72.223 1.00 92.88 85 LEU A O 1
ATOM 655 N N . TRP A 1 86 ? 40.795 3.424 -72.252 1.00 95.94 86 TRP A N 1
ATOM 656 C CA . TRP A 1 86 ? 40.586 3.442 -73.708 1.00 95.94 86 TRP A CA 1
ATOM 657 C C . TRP A 1 86 ? 41.687 4.200 -74.460 1.00 95.94 86 TRP A C 1
ATOM 659 O O . TRP A 1 86 ? 41.679 4.250 -75.689 1.00 95.94 86 TRP A O 1
ATOM 669 N N . ARG A 1 87 ? 42.627 4.809 -73.735 1.00 93.69 87 ARG A N 1
ATOM 670 C CA . ARG A 1 87 ? 43.723 5.595 -74.298 1.00 93.69 87 ARG A CA 1
ATOM 671 C C . ARG A 1 87 ? 44.901 4.681 -74.661 1.00 93.69 87 ARG A C 1
ATOM 673 O O . ARG A 1 87 ? 45.254 3.802 -73.886 1.00 93.69 87 ARG A O 1
ATOM 680 N N . GLU A 1 88 ? 45.524 4.903 -75.822 1.00 91.75 88 GLU A N 1
ATOM 681 C CA . GLU A 1 88 ? 46.666 4.096 -76.306 1.00 91.75 88 GLU A CA 1
ATOM 682 C C . GLU A 1 88 ? 47.903 4.178 -75.391 1.00 91.75 88 GLU A C 1
ATOM 684 O O . GLU A 1 88 ? 48.634 3.199 -75.250 1.00 91.75 88 GLU A O 1
ATOM 689 N N . GLU A 1 89 ? 48.110 5.313 -74.720 1.00 93.81 89 GLU A N 1
ATOM 690 C CA . GLU A 1 89 ? 49.154 5.499 -73.707 1.00 93.81 89 GLU A CA 1
ATOM 691 C C . GLU A 1 89 ? 48.512 5.589 -72.318 1.00 93.81 89 GLU A C 1
ATOM 693 O O . GLU A 1 89 ? 47.944 6.617 -71.941 1.00 93.81 89 GLU A O 1
ATOM 698 N N . VAL A 1 90 ? 48.578 4.494 -71.557 1.00 91.81 90 VAL A N 1
ATOM 699 C CA . VAL A 1 90 ? 47.984 4.411 -70.216 1.00 91.81 90 VAL A CA 1
ATOM 700 C C . VAL A 1 90 ? 48.957 4.957 -69.168 1.00 91.81 90 VAL A C 1
ATOM 702 O O . VAL A 1 90 ? 50.002 4.361 -68.901 1.00 91.81 90 VAL A O 1
ATOM 705 N N . ASP A 1 91 ? 48.586 6.058 -68.515 1.00 93.69 91 ASP A N 1
ATOM 706 C CA . ASP A 1 91 ? 49.306 6.602 -67.360 1.00 93.69 91 ASP A CA 1
ATOM 707 C C . ASP A 1 91 ? 48.936 5.802 -66.094 1.00 93.69 91 ASP A C 1
ATOM 709 O O . ASP A 1 91 ? 47.893 6.004 -65.460 1.00 93.69 91 ASP A O 1
ATOM 713 N N . THR A 1 92 ? 49.788 4.839 -65.733 1.00 92.75 92 THR A N 1
ATOM 714 C CA . THR A 1 92 ? 49.558 3.905 -64.615 1.00 92.75 92 THR A CA 1
ATOM 715 C C . THR A 1 92 ? 49.333 4.612 -63.281 1.00 92.75 92 THR A C 1
ATOM 717 O O . THR A 1 92 ? 48.552 4.131 -62.457 1.00 92.75 92 THR A O 1
ATOM 720 N N . PHE A 1 93 ? 49.953 5.777 -63.070 1.00 92.75 93 PHE A N 1
ATOM 721 C CA . PHE A 1 93 ? 49.775 6.556 -61.849 1.00 92.75 93 PHE A CA 1
ATOM 722 C C . PHE A 1 93 ? 48.328 7.042 -61.697 1.00 92.75 93 PHE A C 1
ATOM 724 O O . PHE A 1 93 ? 47.727 6.887 -60.631 1.00 92.75 93 PHE A O 1
ATOM 731 N N . ARG A 1 94 ? 47.729 7.565 -62.775 1.00 90.94 94 ARG A N 1
ATOM 732 C CA . ARG A 1 94 ? 46.336 8.044 -62.770 1.00 90.94 94 ARG A CA 1
ATOM 733 C C . ARG A 1 94 ? 45.348 6.915 -62.515 1.00 90.94 94 ARG A C 1
ATOM 735 O O . ARG A 1 94 ? 44.398 7.098 -61.754 1.00 90.94 94 ARG A O 1
ATOM 742 N N . LEU A 1 95 ? 45.602 5.743 -63.096 1.00 92.56 95 LEU A N 1
ATOM 743 C CA . LEU A 1 95 ? 44.769 4.561 -62.895 1.00 92.56 95 LEU A CA 1
ATOM 744 C C . LEU A 1 95 ? 44.784 4.104 -61.429 1.00 92.56 95 LEU A C 1
ATOM 746 O O . LEU A 1 95 ? 43.723 3.878 -60.848 1.00 92.56 95 LEU A O 1
ATOM 750 N N . VAL A 1 96 ? 45.963 4.036 -60.800 1.00 93.75 96 VAL A N 1
ATOM 751 C CA . VAL A 1 96 ? 46.087 3.661 -59.380 1.00 93.75 96 VAL A CA 1
ATOM 752 C C . VAL A 1 96 ? 45.372 4.668 -58.477 1.00 93.75 96 VAL A C 1
ATOM 754 O O . VAL A 1 96 ? 44.609 4.262 -57.600 1.00 93.75 96 VAL A O 1
ATOM 757 N N . VAL A 1 97 ? 45.556 5.973 -58.709 1.00 94.25 97 VAL A N 1
ATOM 758 C CA . VAL A 1 97 ? 44.869 7.023 -57.936 1.00 94.25 97 VAL A CA 1
ATOM 759 C C . VAL A 1 97 ? 43.348 6.910 -58.083 1.00 94.25 97 VAL A C 1
ATOM 761 O O . VAL A 1 97 ? 42.636 6.998 -57.083 1.00 94.25 97 VAL A O 1
ATOM 764 N N . GLY A 1 98 ? 42.847 6.647 -59.294 1.00 94.06 98 GLY A N 1
ATOM 765 C CA . GLY A 1 98 ? 41.420 6.442 -59.547 1.00 94.06 98 GLY A CA 1
ATOM 766 C C . GLY A 1 98 ? 40.842 5.241 -58.793 1.00 94.06 98 GLY A C 1
ATOM 767 O O . GLY A 1 98 ? 39.809 5.364 -58.134 1.00 94.06 98 GLY A O 1
ATOM 768 N N . VAL A 1 99 ? 41.531 4.095 -58.811 1.00 94.19 99 VAL A N 1
ATOM 769 C CA . VAL A 1 99 ? 41.098 2.885 -58.086 1.00 94.19 99 VAL A CA 1
ATOM 770 C C . VAL A 1 99 ? 41.103 3.106 -56.569 1.00 94.19 99 VAL A C 1
ATOM 772 O O . VAL A 1 99 ? 40.136 2.749 -55.892 1.00 94.19 99 VAL A O 1
ATOM 775 N N . VAL A 1 100 ? 42.150 3.736 -56.026 1.00 94.81 100 VAL A N 1
ATOM 776 C CA . VAL A 1 100 ? 42.230 4.063 -54.591 1.00 94.81 100 VAL A CA 1
ATOM 777 C C . VAL A 1 100 ? 41.111 5.025 -54.188 1.00 94.81 100 VAL A C 1
ATOM 779 O O . VAL A 1 100 ? 40.478 4.824 -53.152 1.00 94.81 100 VAL A O 1
ATOM 782 N N . PHE A 1 101 ? 40.810 6.029 -55.014 1.00 95.19 101 PHE A N 1
ATOM 783 C CA . PHE A 1 101 ? 39.720 6.967 -54.752 1.00 95.19 101 PHE A CA 1
ATOM 784 C C . PHE A 1 101 ? 38.356 6.263 -54.686 1.00 95.19 101 PHE A C 1
ATOM 786 O O . PHE A 1 101 ? 37.600 6.483 -53.739 1.00 95.19 101 PHE A O 1
ATOM 793 N N . ILE A 1 102 ? 38.067 5.348 -55.620 1.00 93.06 102 ILE A N 1
ATOM 794 C CA . ILE A 1 102 ? 36.834 4.541 -55.600 1.00 93.06 102 ILE A CA 1
ATOM 795 C C . ILE A 1 102 ? 36.747 3.709 -54.311 1.00 93.06 102 ILE A C 1
ATOM 797 O O . ILE A 1 102 ? 35.702 3.696 -53.655 1.00 93.06 102 ILE A O 1
ATOM 801 N N . ALA A 1 103 ? 37.843 3.059 -53.904 1.00 94.00 103 ALA A N 1
ATOM 802 C CA . ALA A 1 103 ? 37.887 2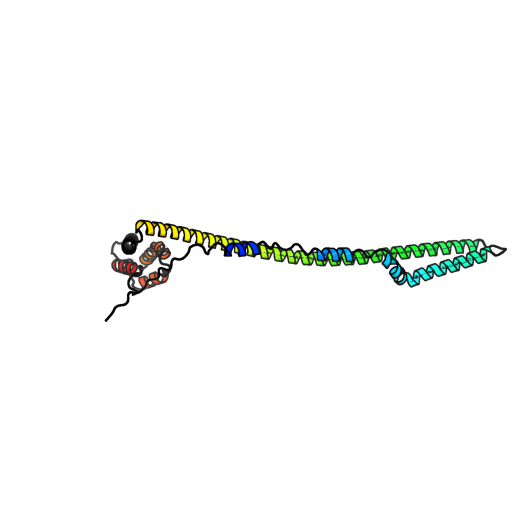.279 -52.667 1.00 94.00 103 ALA A CA 1
ATOM 803 C C . ALA A 1 103 ? 37.605 3.144 -51.421 1.00 94.00 103 ALA A C 1
ATOM 805 O O . ALA A 1 103 ? 36.837 2.736 -50.546 1.00 94.00 103 ALA A O 1
ATOM 806 N N . VAL A 1 104 ? 38.156 4.363 -51.363 1.00 94.62 104 VAL A N 1
ATOM 807 C CA . VAL A 1 104 ? 37.889 5.325 -50.281 1.00 94.62 104 VAL A CA 1
ATOM 808 C C . VAL A 1 104 ? 36.419 5.756 -50.266 1.00 94.62 104 VAL A C 1
ATOM 810 O O . VAL A 1 104 ? 35.815 5.793 -49.194 1.00 94.62 104 VAL A O 1
ATOM 813 N N . CYS A 1 105 ? 35.802 6.023 -51.422 1.00 91.81 105 CYS A N 1
ATOM 814 C CA . CYS A 1 105 ? 34.378 6.371 -51.493 1.00 91.81 105 CYS A CA 1
ATOM 815 C C . CYS A 1 105 ? 33.470 5.239 -50.982 1.00 91.81 105 CYS A C 1
ATOM 817 O O . CYS A 1 105 ? 32.519 5.494 -50.234 1.00 91.81 105 CYS A O 1
ATOM 819 N N . ILE A 1 106 ? 33.776 3.985 -51.331 1.00 89.25 106 ILE A N 1
ATOM 820 C CA . ILE A 1 106 ? 33.048 2.809 -50.827 1.00 89.25 106 ILE A CA 1
ATOM 821 C C . ILE A 1 106 ? 33.206 2.700 -49.304 1.00 89.25 106 ILE A C 1
ATOM 823 O O . ILE A 1 106 ? 32.218 2.526 -48.585 1.00 89.25 106 ILE A O 1
ATOM 827 N N . TYR A 1 107 ? 34.430 2.866 -48.795 1.00 92.25 107 TYR A N 1
ATOM 828 C CA . TYR A 1 107 ? 34.712 2.810 -47.361 1.00 92.25 107 TYR A CA 1
ATOM 829 C C . TYR A 1 107 ? 33.991 3.914 -46.570 1.00 92.25 107 TYR A C 1
ATOM 831 O O . TYR A 1 107 ? 33.371 3.634 -45.542 1.00 92.25 107 TYR A O 1
ATOM 839 N N . LEU A 1 108 ? 33.992 5.156 -47.064 1.00 89.38 108 LEU A N 1
ATOM 840 C CA . LEU A 1 108 ? 33.265 6.267 -46.438 1.00 89.38 108 LEU A CA 1
ATOM 841 C C . LEU A 1 108 ? 31.754 6.019 -46.417 1.00 89.38 108 LEU A C 1
ATOM 843 O O . LEU A 1 108 ? 31.109 6.259 -45.397 1.00 89.38 108 LEU A O 1
ATOM 847 N N . THR A 1 109 ? 31.196 5.464 -47.496 1.00 86.50 109 THR A N 1
ATOM 848 C CA . THR A 1 109 ? 29.775 5.084 -47.555 1.00 86.50 109 THR A CA 1
ATOM 849 C C . THR A 1 109 ? 29.430 4.070 -46.459 1.00 86.50 109 THR A C 1
ATOM 851 O O . THR A 1 109 ? 28.401 4.196 -45.785 1.00 86.50 109 THR A O 1
ATOM 854 N N . TRP A 1 110 ? 30.320 3.101 -46.225 1.00 88.75 110 TRP A N 1
ATOM 855 C CA . TRP A 1 110 ? 30.175 2.118 -45.154 1.00 88.75 110 TRP A CA 1
ATOM 856 C C . TRP A 1 110 ? 30.285 2.748 -43.756 1.00 88.75 110 TRP A C 1
ATOM 858 O O . TRP A 1 110 ? 29.432 2.494 -42.904 1.00 88.75 110 TRP A O 1
ATOM 868 N N . LEU A 1 111 ? 31.255 3.641 -43.522 1.00 87.25 111 LEU A N 1
ATOM 869 C CA . LEU A 1 111 ? 31.381 4.358 -42.246 1.00 87.25 111 LEU A CA 1
ATOM 870 C C . LEU A 1 111 ? 30.151 5.216 -41.926 1.00 87.25 111 LEU A C 1
ATOM 872 O O . LEU A 1 111 ? 29.675 5.208 -40.788 1.00 87.25 111 LEU A O 1
ATOM 876 N N . CYS A 1 112 ? 29.594 5.912 -42.920 1.00 84.50 112 CYS A N 1
ATOM 877 C CA . CYS A 1 112 ? 28.365 6.683 -42.745 1.00 84.50 112 CYS A CA 1
ATOM 878 C C . CYS A 1 112 ? 27.199 5.797 -42.278 1.00 84.50 112 CYS A C 1
ATOM 880 O O . CYS A 1 112 ? 26.437 6.202 -41.398 1.00 84.50 112 CYS A O 1
ATOM 882 N N . LYS A 1 113 ? 27.091 4.569 -42.809 1.00 85.31 113 LYS A N 1
ATOM 883 C CA . LYS A 1 113 ? 26.075 3.593 -42.385 1.00 85.31 113 LYS A CA 1
ATOM 884 C C . LYS A 1 113 ? 26.255 3.185 -40.917 1.00 85.31 113 LYS A C 1
ATOM 886 O O . LYS A 1 113 ? 25.277 3.149 -40.172 1.00 85.31 113 LYS A O 1
ATOM 891 N N . SER A 1 114 ? 27.490 2.940 -40.483 1.00 87.19 114 SER A N 1
ATOM 892 C CA . SER A 1 114 ? 27.799 2.551 -39.098 1.00 87.19 114 SER A CA 1
ATOM 893 C C . SER A 1 114 ? 27.508 3.667 -38.086 1.00 87.19 114 SER A C 1
ATOM 895 O O . SER A 1 114 ? 26.919 3.414 -37.036 1.00 87.19 114 SER A O 1
ATOM 897 N N . ILE A 1 115 ? 27.851 4.920 -38.408 1.00 86.62 115 ILE A N 1
ATOM 898 C CA . ILE A 1 115 ? 27.560 6.079 -37.542 1.00 86.62 115 ILE A CA 1
ATOM 899 C C . ILE A 1 115 ? 26.049 6.267 -37.362 1.00 86.62 115 ILE A C 1
ATOM 901 O O . ILE A 1 115 ? 25.587 6.594 -36.266 1.00 86.62 115 ILE A O 1
ATOM 905 N N . TYR A 1 116 ? 25.268 6.048 -38.419 1.00 82.56 116 TYR A N 1
ATOM 906 C CA . TYR A 1 116 ? 23.814 6.133 -38.341 1.00 82.56 116 TYR A CA 1
ATOM 907 C C . TYR A 1 116 ? 23.224 5.051 -37.439 1.00 82.56 116 TYR A C 1
ATOM 909 O O . TYR A 1 116 ? 22.419 5.363 -36.565 1.00 82.56 116 TYR A O 1
ATOM 917 N N . LEU A 1 117 ? 23.673 3.804 -37.601 1.00 85.00 117 LEU A N 1
ATOM 918 C CA . LEU A 1 117 ? 23.241 2.694 -36.756 1.00 85.00 117 LEU A CA 1
ATOM 919 C C . LEU A 1 117 ? 23.487 3.005 -35.270 1.00 85.00 117 LEU A C 1
ATOM 921 O O . LEU A 1 117 ? 22.604 2.816 -34.440 1.00 85.00 117 LEU A O 1
ATOM 925 N N . LEU A 1 118 ? 24.648 3.583 -34.943 1.00 85.81 118 LEU A N 1
ATOM 926 C CA . LEU A 1 118 ? 24.957 4.035 -33.585 1.00 85.81 118 LEU A CA 1
ATOM 927 C C . LEU A 1 118 ? 24.015 5.143 -33.092 1.00 85.81 118 LEU A C 1
ATOM 929 O O . LEU A 1 118 ? 23.636 5.142 -31.923 1.00 85.81 118 LEU A O 1
ATOM 933 N N . ARG A 1 119 ? 23.618 6.090 -33.953 1.00 87.75 119 ARG A N 1
ATOM 934 C CA . ARG A 1 119 ? 22.637 7.129 -33.590 1.00 87.75 119 ARG A CA 1
ATOM 935 C C . ARG A 1 119 ? 21.240 6.555 -33.372 1.00 87.75 119 ARG A C 1
ATOM 937 O O . ARG A 1 119 ? 20.579 6.967 -32.423 1.00 87.75 119 ARG A O 1
ATOM 944 N N . ALA A 1 120 ? 20.814 5.611 -34.209 1.00 85.06 120 ALA A N 1
ATOM 945 C CA . ALA A 1 120 ? 19.547 4.909 -34.042 1.00 85.06 120 ALA A CA 1
ATOM 946 C C . ALA A 1 120 ? 19.526 4.142 -32.713 1.00 85.06 120 ALA A C 1
ATOM 948 O O . ALA A 1 120 ? 18.598 4.315 -31.931 1.00 85.06 120 ALA A O 1
ATOM 949 N N . PHE A 1 121 ? 20.598 3.407 -32.395 1.00 90.12 121 PHE A N 1
ATOM 950 C CA . PHE A 1 121 ? 20.716 2.723 -31.107 1.00 90.12 121 PHE A CA 1
ATOM 951 C C . PHE A 1 121 ? 20.711 3.680 -29.915 1.00 90.12 121 PHE A C 1
ATOM 953 O O . PHE A 1 121 ? 20.064 3.378 -28.921 1.00 90.12 121 PHE A O 1
ATOM 960 N N . ARG A 1 122 ? 21.371 4.845 -29.997 1.00 91.81 122 ARG A N 1
ATOM 961 C CA . ARG A 1 122 ? 21.301 5.847 -28.916 1.00 91.81 122 ARG A CA 1
ATOM 962 C C . ARG A 1 122 ? 19.875 6.333 -28.678 1.00 91.81 122 ARG A C 1
ATOM 964 O O . ARG A 1 122 ? 19.441 6.358 -27.536 1.00 91.81 122 ARG A O 1
ATOM 971 N N . LYS A 1 123 ? 19.146 6.660 -29.749 1.00 91.62 123 LYS A N 1
ATOM 972 C CA . LYS A 1 123 ? 17.747 7.092 -29.644 1.00 91.62 123 LYS A CA 1
ATOM 973 C C . LYS A 1 123 ? 16.865 6.001 -29.033 1.00 91.62 123 LYS A C 1
ATOM 975 O O . LYS A 1 123 ? 15.995 6.302 -28.225 1.00 91.62 123 LYS A O 1
ATOM 980 N N . GLU A 1 124 ? 17.112 4.746 -29.394 1.00 92.06 124 GLU A N 1
ATOM 981 C CA . GLU A 1 124 ? 16.361 3.622 -28.842 1.00 92.06 124 GLU A CA 1
ATOM 982 C C . GLU A 1 124 ? 16.671 3.400 -27.356 1.00 92.06 124 GLU A C 1
ATOM 984 O O . GLU A 1 124 ? 15.760 3.183 -26.564 1.00 92.06 124 GLU A O 1
ATOM 989 N N . ILE A 1 125 ? 17.937 3.544 -26.947 1.00 93.75 125 ILE A N 1
ATOM 990 C CA . ILE A 1 125 ? 18.338 3.507 -25.532 1.00 93.75 125 ILE A CA 1
ATOM 991 C C . ILE A 1 125 ? 17.647 4.631 -24.744 1.00 93.75 125 ILE A C 1
ATOM 993 O O . ILE A 1 125 ? 17.074 4.357 -23.692 1.00 93.75 125 ILE A O 1
ATOM 997 N N . ASP A 1 126 ? 17.623 5.860 -25.269 1.00 94.88 126 ASP A N 1
ATOM 998 C CA . ASP A 1 126 ? 16.940 6.990 -24.622 1.00 94.88 126 ASP A CA 1
ATOM 999 C C . ASP A 1 126 ? 15.427 6.728 -24.464 1.00 94.88 126 ASP A C 1
ATOM 1001 O O . ASP A 1 126 ? 14.840 7.035 -23.420 1.00 94.88 126 ASP A O 1
ATOM 1005 N N . ASN A 1 127 ? 14.793 6.113 -25.471 1.00 94.94 127 ASN A N 1
ATOM 1006 C CA . ASN A 1 127 ? 13.392 5.689 -25.404 1.00 94.94 127 ASN A CA 1
ATOM 1007 C C . ASN A 1 127 ? 13.171 4.616 -24.325 1.00 94.94 127 ASN A C 1
ATOM 1009 O O . ASN A 1 127 ? 12.224 4.726 -23.541 1.00 94.94 127 ASN A O 1
ATOM 1013 N N . TYR A 1 128 ? 14.043 3.606 -24.240 1.00 94.38 128 TYR A N 1
ATOM 1014 C CA . TYR A 1 128 ? 13.963 2.577 -23.198 1.00 94.38 128 TYR A CA 1
ATOM 1015 C C . TYR A 1 128 ? 14.160 3.157 -21.796 1.00 94.38 128 TYR A C 1
ATOM 1017 O O . TYR A 1 128 ? 13.450 2.770 -20.868 1.00 94.38 128 TYR A O 1
ATOM 1025 N N . ASP A 1 129 ? 15.064 4.119 -21.626 1.00 96.12 129 ASP A N 1
ATOM 1026 C CA . ASP A 1 129 ? 15.267 4.799 -20.347 1.00 96.12 129 ASP A CA 1
ATOM 1027 C C . ASP A 1 129 ? 14.051 5.638 -19.940 1.00 96.12 129 ASP A C 1
ATOM 1029 O O . ASP A 1 129 ? 13.670 5.656 -18.763 1.00 96.12 129 ASP A O 1
ATOM 1033 N N . ALA A 1 130 ? 13.403 6.307 -20.897 1.00 94.25 130 ALA A N 1
ATOM 1034 C CA . ALA A 1 130 ? 12.156 7.025 -20.656 1.00 94.25 130 ALA A CA 1
ATOM 1035 C C . ALA A 1 130 ? 11.023 6.070 -20.244 1.00 94.25 130 ALA A C 1
ATOM 1037 O O . ALA A 1 130 ? 10.337 6.330 -19.250 1.00 94.25 130 ALA A O 1
ATOM 1038 N N . LEU A 1 131 ? 10.875 4.939 -20.941 1.00 94.25 131 LEU A N 1
ATOM 1039 C CA . LEU A 1 131 ? 9.874 3.921 -20.620 1.00 94.25 131 LEU A CA 1
ATOM 1040 C C . LEU A 1 131 ? 10.132 3.298 -19.242 1.00 94.25 131 LEU A C 1
ATOM 1042 O O . LEU A 1 131 ? 9.217 3.187 -18.430 1.00 94.25 131 LEU A O 1
ATOM 1046 N N . ASN A 1 132 ? 11.388 2.980 -18.924 1.00 95.56 132 ASN A N 1
ATOM 1047 C CA . ASN A 1 132 ? 11.776 2.461 -17.613 1.00 95.56 132 ASN A CA 1
ATOM 1048 C C . ASN A 1 132 ? 11.470 3.455 -16.486 1.00 95.56 132 ASN A C 1
ATOM 1050 O O . ASN A 1 132 ? 11.046 3.050 -15.402 1.00 95.56 132 ASN A O 1
ATOM 1054 N N . LYS A 1 133 ? 11.659 4.762 -16.714 1.00 95.75 133 LYS A N 1
ATOM 1055 C CA . LYS A 1 133 ? 11.271 5.799 -15.744 1.00 95.75 133 LYS A CA 1
ATOM 1056 C C . LYS A 1 133 ? 9.756 5.852 -15.546 1.00 95.75 133 LYS A C 1
ATOM 1058 O O . LYS A 1 133 ? 9.313 5.938 -14.402 1.00 95.75 133 LYS A O 1
ATOM 1063 N N . GLN A 1 134 ? 8.972 5.764 -16.620 1.00 95.38 134 GLN A N 1
ATOM 1064 C CA . GLN A 1 134 ? 7.509 5.718 -16.532 1.00 95.38 134 GLN A CA 1
ATOM 1065 C C . GLN A 1 134 ? 7.027 4.467 -15.791 1.00 95.38 134 GLN A C 1
ATOM 1067 O O . GLN A 1 134 ? 6.225 4.585 -14.865 1.00 95.38 134 GLN A O 1
ATOM 1072 N N . LEU A 1 135 ? 7.579 3.296 -16.121 1.00 95.06 135 LEU A N 1
ATOM 1073 C CA . LEU A 1 135 ? 7.231 2.029 -15.483 1.00 95.06 135 LEU A CA 1
ATOM 1074 C C . LEU A 1 135 ? 7.580 2.035 -13.990 1.00 95.06 135 LEU A C 1
ATOM 1076 O O . LEU A 1 135 ? 6.772 1.610 -13.171 1.00 95.06 135 LEU A O 1
ATOM 1080 N N . LYS A 1 136 ? 8.740 2.588 -13.606 1.00 95.62 136 LYS A N 1
ATOM 1081 C CA . LYS A 1 136 ? 9.092 2.788 -12.188 1.00 95.62 136 LYS A CA 1
ATOM 1082 C C . LYS A 1 136 ? 8.106 3.713 -11.476 1.00 95.62 136 LYS A C 1
ATOM 1084 O O . LYS A 1 136 ? 7.732 3.436 -10.339 1.00 95.62 136 LYS A O 1
ATOM 1089 N N . GLY A 1 137 ? 7.663 4.782 -12.140 1.00 94.31 137 GLY A N 1
ATOM 1090 C CA . GLY A 1 137 ? 6.626 5.671 -11.615 1.00 94.31 137 GLY A CA 1
ATOM 1091 C C . GLY A 1 137 ? 5.301 4.942 -11.378 1.00 94.31 137 GLY A C 1
ATOM 1092 O O . GLY A 1 137 ? 4.731 5.046 -10.295 1.00 94.31 137 GLY A O 1
ATOM 1093 N N . GLN A 1 138 ? 4.850 4.151 -12.355 1.00 94.88 138 GLN A N 1
ATOM 1094 C CA . GLN A 1 138 ? 3.619 3.357 -12.262 1.00 94.88 138 GLN A CA 1
ATOM 1095 C C . GLN A 1 138 ? 3.711 2.229 -11.223 1.00 94.88 138 GLN A C 1
ATOM 1097 O O . GLN A 1 138 ? 2.759 1.990 -10.485 1.00 94.88 138 GLN A O 1
ATOM 1102 N N . MET A 1 139 ? 4.860 1.559 -11.100 1.00 93.44 139 MET A N 1
ATOM 1103 C CA . MET A 1 139 ? 5.076 0.574 -10.035 1.00 93.44 139 MET A CA 1
ATOM 1104 C C . MET A 1 139 ? 5.008 1.222 -8.649 1.00 93.44 139 MET A C 1
ATOM 1106 O O . MET A 1 139 ? 4.397 0.655 -7.746 1.00 93.44 139 MET A O 1
ATOM 1110 N N . GLY A 1 140 ? 5.561 2.428 -8.483 1.00 93.00 140 GLY A N 1
ATOM 1111 C CA . GLY A 1 140 ? 5.478 3.165 -7.222 1.00 93.00 140 GLY A CA 1
ATOM 1112 C C . GLY A 1 140 ? 4.044 3.543 -6.836 1.00 93.00 140 GLY A C 1
ATOM 1113 O O . GLY A 1 140 ? 3.666 3.426 -5.668 1.00 93.00 140 GLY A O 1
ATOM 1114 N N . THR A 1 141 ? 3.212 3.952 -7.801 1.00 95.56 141 THR A N 1
ATOM 1115 C CA . THR A 1 141 ? 1.797 4.258 -7.528 1.00 95.56 141 THR A CA 1
ATOM 1116 C C . THR A 1 141 ? 0.991 3.002 -7.201 1.00 95.56 141 THR A C 1
ATOM 1118 O O . THR A 1 141 ? 0.182 3.037 -6.273 1.00 95.56 141 THR A O 1
ATOM 1121 N N . LEU A 1 142 ? 1.243 1.884 -7.889 1.00 94.19 142 LEU A N 1
ATOM 1122 C CA . LEU A 1 142 ? 0.628 0.588 -7.581 1.00 94.19 142 LEU A CA 1
ATOM 1123 C C . LEU A 1 142 ? 1.028 0.076 -6.191 1.00 94.19 142 LEU A C 1
ATOM 1125 O O . LEU A 1 142 ? 0.172 -0.392 -5.442 1.00 94.19 142 LEU A O 1
ATOM 1129 N N . GLU A 1 143 ? 2.298 0.214 -5.803 1.00 95.75 143 GLU A N 1
ATOM 1130 C CA . GLU A 1 143 ? 2.759 -0.170 -4.465 1.00 95.75 143 GLU A CA 1
ATOM 1131 C C . GLU A 1 143 ? 2.054 0.651 -3.371 1.00 95.75 143 GLU A C 1
ATOM 1133 O O . GLU A 1 143 ? 1.608 0.100 -2.360 1.00 95.75 143 GLU A O 1
ATOM 1138 N N . ALA A 1 144 ? 1.894 1.961 -3.583 1.00 95.25 144 ALA A N 1
ATOM 1139 C CA . ALA A 1 144 ? 1.165 2.829 -2.661 1.00 95.25 144 ALA A CA 1
ATOM 1140 C C . ALA A 1 144 ? -0.322 2.445 -2.551 1.00 95.25 144 ALA A C 1
ATOM 1142 O O . ALA A 1 144 ? -0.872 2.422 -1.447 1.00 95.25 144 ALA A O 1
ATOM 1143 N N . GLN A 1 145 ? -0.966 2.100 -3.671 1.00 92.94 145 GLN A N 1
ATOM 1144 C CA . GLN A 1 145 ? -2.354 1.632 -3.674 1.00 92.94 145 GLN A CA 1
ATOM 1145 C C . GLN A 1 145 ? -2.509 0.292 -2.949 1.00 92.94 145 GLN A C 1
ATOM 1147 O O . GLN A 1 145 ? -3.411 0.164 -2.123 1.00 92.94 145 GLN A O 1
ATOM 1152 N N . ASN A 1 146 ? -1.612 -0.671 -3.177 1.00 95.50 146 ASN A N 1
ATOM 1153 C CA . ASN A 1 146 ? -1.639 -1.957 -2.475 1.00 95.50 146 ASN A CA 1
ATOM 1154 C C . ASN A 1 146 ? -1.512 -1.779 -0.959 1.00 95.50 146 ASN A C 1
ATOM 1156 O O . ASN A 1 146 ? -2.316 -2.331 -0.212 1.00 95.50 146 ASN A O 1
ATOM 1160 N N . LYS A 1 147 ? -0.590 -0.925 -0.493 1.00 97.00 147 LYS A N 1
ATOM 1161 C CA . LYS A 1 147 ? -0.473 -0.612 0.943 1.00 97.00 147 LYS A CA 1
ATOM 1162 C C . LYS A 1 147 ? -1.761 -0.009 1.513 1.00 97.00 147 LYS A C 1
ATOM 1164 O O . LYS A 1 147 ? -2.148 -0.342 2.631 1.00 97.00 147 LYS A O 1
ATOM 1169 N N . ALA A 1 148 ? -2.439 0.861 0.764 1.00 96.31 148 ALA A N 1
ATOM 1170 C CA . ALA A 1 148 ? -3.710 1.441 1.195 1.00 96.31 148 ALA A CA 1
ATOM 1171 C C . ALA A 1 148 ? -4.839 0.395 1.270 1.00 96.31 148 ALA A C 1
ATOM 1173 O O . ALA A 1 148 ? -5.634 0.422 2.213 1.00 96.31 148 ALA A O 1
ATOM 1174 N N . TYR A 1 149 ? -4.900 -0.539 0.315 1.00 95.44 149 TYR A N 1
ATOM 1175 C CA . TYR A 1 149 ? -5.855 -1.649 0.345 1.00 95.44 149 TYR A CA 1
ATOM 1176 C C . TYR A 1 149 ? -5.592 -2.609 1.506 1.00 95.44 149 TYR A C 1
ATOM 1178 O O . TYR A 1 149 ? -6.541 -2.984 2.189 1.00 95.44 149 TYR A O 1
ATOM 1186 N N . ASP A 1 150 ? -4.332 -2.930 1.802 1.00 97.06 150 ASP A N 1
ATOM 1187 C CA . ASP A 1 150 ? -3.976 -3.780 2.945 1.00 97.06 150 ASP A CA 1
ATOM 1188 C C . ASP A 1 150 ? -4.446 -3.183 4.276 1.00 97.06 150 ASP A C 1
ATOM 1190 O O . ASP A 1 150 ? -4.965 -3.895 5.138 1.00 97.06 150 ASP A O 1
ATOM 1194 N N . ILE A 1 151 ? -4.308 -1.864 4.450 1.00 97.31 151 ILE A N 1
ATOM 1195 C CA . ILE A 1 151 ? -4.789 -1.168 5.651 1.00 97.31 151 ILE A CA 1
ATOM 1196 C C . ILE A 1 151 ? -6.315 -1.274 5.760 1.00 97.31 151 ILE A C 1
ATOM 1198 O O . ILE A 1 151 ? -6.823 -1.629 6.824 1.00 97.31 151 ILE A O 1
ATOM 1202 N N . ARG A 1 152 ? -7.044 -1.019 4.665 1.00 95.81 152 ARG A N 1
ATOM 1203 C CA . ARG A 1 152 ? -8.514 -1.122 4.647 1.00 95.81 152 ARG A CA 1
ATOM 1204 C C . ARG A 1 152 ? -8.998 -2.547 4.897 1.00 95.81 152 ARG A C 1
ATOM 1206 O O . ARG A 1 152 ? -9.963 -2.730 5.631 1.00 95.81 152 ARG A O 1
ATOM 1213 N N . ASN A 1 153 ? -8.321 -3.548 4.339 1.00 96.75 153 ASN A N 1
ATOM 1214 C CA . ASN A 1 153 ? -8.665 -4.950 4.560 1.00 96.75 153 ASN A CA 1
ATOM 1215 C C . ASN A 1 153 ? -8.493 -5.334 6.034 1.00 96.75 153 ASN A C 1
ATOM 1217 O O . ASN A 1 153 ? -9.398 -5.928 6.612 1.00 96.75 153 ASN A O 1
ATOM 1221 N N . ARG A 1 154 ? -7.402 -4.908 6.687 1.00 97.25 154 ARG A N 1
ATOM 1222 C CA . ARG A 1 154 ? -7.209 -5.128 8.135 1.00 97.25 154 ARG A CA 1
ATOM 1223 C C . ARG A 1 154 ? -8.281 -4.448 8.987 1.00 97.25 154 ARG A C 1
ATOM 1225 O O . ARG A 1 154 ? -8.685 -4.982 10.019 1.00 97.25 154 ARG A O 1
ATOM 1232 N N . GLU A 1 155 ? -8.731 -3.260 8.588 1.00 97.25 155 GLU A N 1
ATOM 1233 C CA . GLU A 1 155 ? -9.821 -2.560 9.273 1.00 97.25 155 GLU A CA 1
ATOM 1234 C C . GLU A 1 155 ? -11.151 -3.310 9.117 1.00 97.25 155 GLU A C 1
ATOM 1236 O O . GLU A 1 155 ? -11.861 -3.522 10.100 1.00 97.25 155 GLU A O 1
ATOM 1241 N N . GLN A 1 156 ? -11.453 -3.794 7.911 1.00 95.88 156 GLN A N 1
ATOM 1242 C CA . GLN A 1 156 ? -12.632 -4.622 7.660 1.00 95.88 156 GLN A CA 1
ATOM 1243 C C . GLN A 1 156 ? -12.589 -5.942 8.437 1.00 95.88 156 GLN A C 1
ATOM 1245 O O . GLN A 1 156 ? -13.596 -6.317 9.030 1.00 95.88 156 GLN A O 1
ATOM 1250 N N . GLU A 1 157 ? -11.439 -6.615 8.511 1.00 97.00 157 GLU A N 1
ATOM 1251 C CA . GLU A 1 157 ? -11.262 -7.825 9.325 1.00 97.00 157 GLU A CA 1
ATOM 1252 C C . GLU A 1 157 ? -11.530 -7.559 10.811 1.00 97.00 157 GLU A C 1
ATOM 1254 O O . GLU A 1 157 ? -12.224 -8.342 11.462 1.00 97.00 157 GLU A O 1
ATOM 1259 N N . ARG A 1 158 ? -11.059 -6.424 11.348 1.00 97.81 158 ARG A N 1
ATOM 1260 C CA . ARG A 1 158 ? -11.375 -6.013 12.726 1.00 97.81 158 ARG A CA 1
ATOM 1261 C C . ARG A 1 158 ? -12.868 -5.805 12.945 1.00 97.81 158 ARG A C 1
ATOM 1263 O O . ARG A 1 158 ? -13.394 -6.268 13.954 1.00 97.81 158 ARG A O 1
ATOM 1270 N N . LEU A 1 159 ? -13.540 -5.109 12.030 1.00 95.44 159 LEU A N 1
ATOM 1271 C CA . LEU A 1 159 ? -14.979 -4.853 12.131 1.00 95.44 159 LEU A CA 1
ATOM 1272 C C . LEU A 1 159 ? -15.794 -6.145 12.016 1.00 95.44 159 LEU A C 1
ATOM 1274 O O . LEU A 1 159 ? -16.758 -6.323 12.754 1.00 95.44 159 LEU A O 1
ATOM 1278 N N . ILE A 1 160 ? -15.387 -7.063 11.136 1.00 96.31 160 ILE A N 1
ATOM 1279 C CA . ILE A 1 160 ? -15.993 -8.394 11.022 1.00 96.31 160 ILE A CA 1
ATOM 1280 C C . ILE A 1 160 ? -15.802 -9.177 12.323 1.00 96.31 160 ILE A C 1
ATOM 1282 O O . ILE A 1 160 ? -16.759 -9.785 12.792 1.00 96.31 160 ILE A O 1
ATOM 1286 N N . GLY A 1 161 ? -14.616 -9.113 12.939 1.00 97.75 161 GLY A N 1
ATOM 1287 C CA . GLY A 1 161 ? -14.361 -9.706 14.254 1.00 97.75 161 GLY A CA 1
ATOM 1288 C C . GLY A 1 161 ? -15.313 -9.170 15.325 1.00 97.75 161 GLY A C 1
ATOM 1289 O O . GLY A 1 161 ? -16.040 -9.942 15.937 1.00 97.75 161 GLY A O 1
ATOM 1290 N N . GLN A 1 162 ? -15.410 -7.843 15.464 1.00 95.44 162 GLN A N 1
ATOM 1291 C CA . GLN A 1 162 ? -16.323 -7.205 16.424 1.00 95.44 162 GLN A CA 1
ATOM 1292 C C . GLN A 1 162 ? -17.796 -7.548 16.174 1.00 95.44 162 GLN A C 1
ATOM 1294 O O . GLN A 1 162 ? -18.573 -7.697 17.116 1.00 95.44 162 GLN A O 1
ATOM 1299 N N . LEU A 1 163 ? -18.205 -7.636 14.905 1.00 95.56 163 LEU A N 1
ATOM 1300 C CA . LEU A 1 163 ? -19.567 -8.023 14.557 1.00 95.56 163 LEU A CA 1
ATOM 1301 C C . LEU A 1 163 ? -19.831 -9.483 14.930 1.00 95.56 163 LEU A C 1
ATOM 1303 O O . LEU A 1 163 ? -20.902 -9.785 15.444 1.00 95.56 163 LEU A O 1
ATOM 1307 N N . ASN A 1 164 ? -18.863 -10.367 14.698 1.00 96.94 164 ASN A N 1
ATOM 1308 C CA . ASN A 1 164 ? -18.972 -11.776 15.047 1.00 96.94 164 ASN A CA 1
ATOM 1309 C C . ASN A 1 164 ? -19.048 -11.981 16.567 1.00 96.94 164 ASN A C 1
ATOM 1311 O O . ASN A 1 164 ? -19.882 -12.758 17.021 1.00 96.94 164 ASN A O 1
ATOM 1315 N N . ASP A 1 165 ? -18.266 -11.225 17.344 1.00 94.94 165 ASP A N 1
ATOM 1316 C CA . ASP A 1 165 ? -18.337 -11.229 18.811 1.00 94.94 165 ASP A CA 1
ATOM 1317 C C . ASP A 1 165 ? -19.741 -10.817 19.288 1.00 94.94 165 ASP A C 1
ATOM 1319 O O . ASP A 1 165 ? -20.380 -11.530 20.055 1.00 94.94 165 ASP A O 1
ATOM 1323 N N . ARG A 1 166 ? -20.301 -9.730 18.737 1.00 94.38 166 ARG A N 1
ATOM 1324 C CA . ARG A 1 166 ? -21.668 -9.288 19.074 1.00 94.38 166 ARG A CA 1
ATOM 1325 C C . ARG A 1 166 ? -22.750 -10.277 18.653 1.00 94.38 166 ARG A C 1
ATOM 1327 O O . ARG A 1 166 ? -23.764 -10.399 19.334 1.00 94.38 166 ARG A O 1
ATOM 1334 N N . VAL A 1 167 ? -22.581 -10.943 17.510 1.00 95.75 167 VAL A N 1
ATOM 1335 C CA . VAL A 1 167 ? -23.498 -12.008 17.084 1.00 95.75 167 VAL A CA 1
ATOM 1336 C C . VAL A 1 167 ? -23.422 -13.175 18.066 1.00 95.75 167 VAL A C 1
ATOM 1338 O O . VAL A 1 167 ? -24.470 -13.694 18.436 1.00 95.75 167 VAL A O 1
ATOM 1341 N N . SER A 1 168 ? -22.226 -13.530 18.543 1.00 95.56 168 SER A N 1
ATOM 1342 C CA . SER A 1 168 ? -22.044 -14.546 19.583 1.00 95.56 168 SER A CA 1
ATOM 1343 C C . SER A 1 168 ? -22.787 -14.172 20.872 1.00 95.56 168 SER A C 1
ATOM 1345 O O . SER A 1 168 ? -23.588 -14.972 21.357 1.00 95.56 168 SER A O 1
ATOM 1347 N N . ASP A 1 169 ? -22.620 -12.941 21.366 1.00 93.75 169 ASP A N 1
ATOM 1348 C CA . ASP A 1 169 ? -23.320 -12.447 22.563 1.00 93.75 169 ASP A CA 1
ATOM 1349 C C . ASP A 1 169 ? -24.849 -12.511 22.396 1.00 93.75 169 ASP A C 1
ATOM 1351 O O . ASP A 1 169 ? -25.580 -12.954 23.283 1.00 93.75 169 ASP A O 1
ATOM 1355 N N . LEU A 1 170 ? -25.358 -12.107 21.226 1.00 93.88 170 LEU A N 1
ATOM 1356 C CA . LEU A 1 170 ? -26.789 -12.175 20.922 1.00 93.88 170 LEU A CA 1
ATOM 1357 C C . LEU A 1 170 ? -27.300 -13.616 20.854 1.00 93.88 170 LEU A C 1
ATOM 1359 O O . LEU A 1 170 ? -28.409 -13.876 21.317 1.00 93.88 170 LEU A O 1
ATOM 1363 N N . THR A 1 171 ? -26.515 -14.551 20.313 1.00 94.44 171 THR A N 1
ATOM 1364 C CA . THR A 1 171 ? -26.895 -15.971 20.298 1.00 94.44 171 THR A CA 1
ATOM 1365 C C . THR A 1 171 ? -26.908 -16.588 21.694 1.00 94.44 171 THR A C 1
ATOM 1367 O O . THR A 1 171 ? -27.764 -17.425 21.974 1.00 94.44 171 THR A O 1
ATOM 1370 N N . GLU A 1 172 ? -26.026 -16.149 22.598 1.00 94.19 172 GLU A N 1
ATOM 1371 C CA . GLU A 1 172 ? -26.061 -16.560 24.005 1.00 94.19 172 GLU A CA 1
ATOM 1372 C C . GLU A 1 172 ? -27.332 -16.044 24.694 1.00 94.19 172 GLU A C 1
ATOM 1374 O O . GLU A 1 172 ? -28.041 -16.809 25.351 1.00 94.19 172 GLU A O 1
ATOM 1379 N N . ILE A 1 173 ? -27.683 -14.773 24.470 1.00 91.50 173 ILE A N 1
ATOM 1380 C CA . ILE A 1 173 ? -28.922 -14.176 24.987 1.00 91.50 173 ILE A CA 1
ATOM 1381 C C . ILE A 1 173 ? -30.163 -14.881 24.417 1.00 91.50 173 ILE A C 1
ATOM 1383 O O . ILE A 1 173 ? -31.103 -15.139 25.170 1.00 91.50 173 ILE A O 1
ATOM 1387 N N . GLU A 1 174 ? -30.182 -15.228 23.122 1.00 92.56 174 GLU A N 1
ATOM 1388 C CA . GLU A 1 174 ? -31.266 -16.018 22.512 1.00 92.56 174 GLU A CA 1
ATOM 1389 C C . GLU A 1 174 ? -31.394 -17.387 23.197 1.00 92.56 174 GLU A C 1
ATOM 1391 O O . GLU A 1 174 ? -32.501 -17.789 23.550 1.00 92.56 174 GLU A O 1
ATOM 1396 N N . GLY A 1 175 ? -30.276 -18.060 23.492 1.00 93.00 175 GLY A N 1
ATOM 1397 C CA . GLY A 1 175 ? -30.271 -19.327 24.231 1.00 93.00 175 GLY A CA 1
ATOM 1398 C C . GLY A 1 175 ? -30.806 -19.209 25.665 1.00 93.00 175 GLY A C 1
ATOM 1399 O O . GLY A 1 175 ? -31.571 -20.065 26.124 1.00 93.00 175 GLY A O 1
ATOM 1400 N N . LEU A 1 176 ? -30.459 -18.130 26.375 1.00 89.75 176 LEU A N 1
ATOM 1401 C CA . LEU A 1 176 ? -30.988 -17.846 27.715 1.00 89.75 176 LEU A CA 1
ATOM 1402 C C . LEU A 1 176 ? -32.494 -17.551 27.676 1.00 89.75 176 LEU A C 1
ATOM 1404 O O . LEU A 1 176 ? -33.245 -18.064 28.508 1.00 89.75 176 LEU A O 1
ATOM 1408 N N . LEU A 1 177 ? -32.947 -16.769 26.693 1.00 87.44 177 LEU A N 1
ATOM 1409 C CA . LEU A 1 177 ? -34.365 -16.480 26.468 1.00 87.44 177 LEU A CA 1
ATOM 1410 C C . LEU A 1 177 ? -35.155 -17.745 26.131 1.00 87.44 177 LEU A C 1
ATOM 1412 O O . LEU A 1 177 ? -36.244 -17.932 26.672 1.00 87.44 177 LEU A O 1
ATOM 1416 N N . ASP A 1 178 ? -34.612 -18.627 25.295 1.00 90.81 178 ASP A N 1
ATOM 1417 C CA . ASP A 1 178 ? -35.238 -19.908 24.962 1.00 90.81 178 ASP A CA 1
ATOM 1418 C C . ASP A 1 178 ? -35.355 -20.816 26.193 1.00 90.81 178 ASP A C 1
ATOM 1420 O O . ASP A 1 178 ? -36.403 -21.432 26.410 1.00 90.81 178 ASP A O 1
ATOM 1424 N N . THR A 1 179 ? -34.329 -20.841 27.049 1.00 89.62 179 THR A N 1
ATOM 1425 C CA . THR A 1 179 ? -34.362 -21.578 28.323 1.00 89.62 179 THR A CA 1
ATOM 1426 C C . THR A 1 179 ? -35.451 -21.025 29.245 1.00 89.62 179 THR A C 1
ATOM 1428 O O . THR A 1 179 ? -36.281 -21.779 29.753 1.00 89.62 179 THR A O 1
ATOM 1431 N N . LEU A 1 180 ? -35.524 -19.699 29.391 1.00 86.06 180 LEU A N 1
ATOM 1432 C CA . LEU A 1 180 ? -36.522 -19.028 30.228 1.00 86.06 180 LEU A CA 1
ATOM 1433 C C . LEU A 1 180 ? -37.947 -19.222 29.686 1.00 86.06 180 LEU A C 1
ATOM 1435 O O . LEU A 1 180 ? -38.884 -19.459 30.451 1.00 86.06 180 LEU A O 1
ATOM 1439 N N . ASN A 1 181 ? -38.115 -19.185 28.363 1.00 87.12 181 ASN A N 1
ATOM 1440 C CA . ASN A 1 181 ? -39.378 -19.483 27.694 1.00 87.12 181 ASN A CA 1
ATOM 1441 C C . ASN A 1 181 ? -39.813 -20.940 27.933 1.00 87.12 181 ASN A C 1
ATOM 1443 O O . ASN A 1 181 ? -40.991 -21.198 28.201 1.00 87.12 181 ASN A O 1
ATOM 1447 N N . HIS A 1 182 ? -38.867 -21.886 27.891 1.00 90.81 182 HIS A N 1
ATOM 1448 C CA . HIS A 1 182 ? -39.123 -23.296 28.177 1.00 90.81 182 HIS A CA 1
ATOM 1449 C C . HIS A 1 182 ? -39.546 -23.519 29.637 1.00 90.81 182 HIS A C 1
ATOM 1451 O O . HIS A 1 182 ? -40.564 -24.168 29.887 1.00 90.81 182 HIS A O 1
ATOM 1457 N N . GLU A 1 183 ? -38.831 -22.924 30.595 1.00 87.00 183 GLU A N 1
ATOM 1458 C CA . GLU A 1 183 ? -39.157 -23.003 32.025 1.00 87.00 183 GLU A CA 1
ATOM 1459 C C . GLU A 1 183 ? -40.517 -22.374 32.347 1.00 87.00 183 GLU A C 1
ATOM 1461 O O . GLU A 1 183 ? -41.309 -22.934 33.110 1.00 87.00 183 GLU A O 1
ATOM 1466 N N . CYS A 1 184 ? -40.833 -21.241 31.717 1.00 88.12 184 CYS A N 1
ATOM 1467 C CA . CYS A 1 184 ? -42.102 -20.551 31.923 1.00 88.12 184 CYS A CA 1
ATOM 1468 C C . CYS A 1 184 ? -43.265 -21.180 31.138 1.00 88.12 184 CYS A C 1
ATOM 1470 O O . CYS A 1 184 ? -44.409 -20.770 31.340 1.00 88.12 184 CYS A O 1
ATOM 1472 N N . LYS A 1 185 ? -43.016 -22.160 30.252 1.00 88.62 185 LYS A N 1
ATOM 1473 C CA . LYS A 1 185 ? -44.015 -22.773 29.348 1.00 88.62 185 LYS A CA 1
ATOM 1474 C C . LYS A 1 185 ? -44.848 -21.737 28.573 1.00 88.62 185 LYS A C 1
ATOM 1476 O O . LYS A 1 185 ? -46.036 -21.947 28.329 1.00 88.62 185 LYS A O 1
ATOM 1481 N N . GLY A 1 186 ? -44.249 -20.593 28.239 1.00 82.00 186 GLY A N 1
ATOM 1482 C CA . GLY A 1 186 ? -44.941 -19.462 27.611 1.00 82.00 186 GLY A CA 1
ATOM 1483 C C . GLY A 1 186 ? -45.930 -18.698 28.510 1.00 82.00 186 GLY A C 1
ATOM 1484 O O . GLY A 1 186 ? -46.672 -17.856 28.007 1.00 82.00 186 GLY A O 1
ATOM 1485 N N . ASN A 1 187 ? -45.970 -18.955 29.823 1.00 88.62 187 ASN A N 1
ATOM 1486 C CA . ASN A 1 187 ? -46.800 -18.202 30.761 1.00 88.62 187 ASN A CA 1
ATOM 1487 C C . ASN A 1 187 ? -46.102 -16.895 31.183 1.00 88.62 187 ASN A C 1
ATOM 1489 O O . ASN A 1 187 ? -45.154 -16.898 31.973 1.00 88.62 187 ASN A O 1
ATOM 1493 N N . VAL A 1 188 ? -46.612 -15.773 30.668 1.00 83.62 188 VAL A N 1
ATOM 1494 C CA . VAL A 1 188 ? -46.101 -14.415 30.921 1.00 83.62 188 VAL A CA 1
ATOM 1495 C C . VAL A 1 188 ? -46.148 -14.049 32.408 1.00 83.62 188 VAL A C 1
ATOM 1497 O O . VAL A 1 188 ? -45.245 -13.368 32.892 1.00 83.62 188 VAL A O 1
ATOM 1500 N N . ASP A 1 189 ? -47.132 -14.546 33.162 1.00 85.44 189 ASP A N 1
ATOM 1501 C CA . ASP A 1 189 ? -47.255 -14.246 34.593 1.00 85.44 189 ASP A CA 1
ATOM 1502 C C . ASP A 1 189 ? -46.139 -14.904 35.407 1.00 85.44 189 ASP A C 1
ATOM 1504 O O . ASP A 1 189 ? -45.581 -14.286 36.314 1.00 85.44 189 ASP A O 1
ATOM 1508 N N . MET A 1 190 ? -45.750 -16.132 35.046 1.00 82.00 190 MET A N 1
ATOM 1509 C CA . MET A 1 190 ? -44.612 -16.804 35.680 1.00 82.00 190 MET A CA 1
ATOM 1510 C C . MET A 1 190 ? -43.294 -16.130 35.315 1.00 82.00 190 MET A C 1
ATOM 1512 O O . MET A 1 190 ? -42.471 -15.923 36.202 1.00 82.00 190 MET A O 1
ATOM 1516 N N . ALA A 1 191 ? -43.114 -15.710 34.059 1.00 80.12 191 ALA A N 1
ATOM 1517 C CA . ALA A 1 191 ? -41.936 -14.939 33.660 1.00 80.12 191 ALA A CA 1
ATOM 1518 C C . ALA A 1 191 ? -41.838 -13.623 34.450 1.00 80.12 191 ALA A C 1
ATOM 1520 O O . ALA A 1 191 ? -40.777 -13.295 34.980 1.00 80.12 191 ALA A O 1
ATOM 1521 N N . ARG A 1 192 ? -42.959 -12.909 34.617 1.00 83.31 192 ARG A N 1
ATOM 1522 C CA . ARG A 1 192 ? -43.029 -11.682 35.423 1.00 83.31 192 ARG A CA 1
ATOM 1523 C C . ARG A 1 192 ? -42.692 -11.941 36.890 1.00 83.31 192 ARG A C 1
ATOM 1525 O O . ARG A 1 192 ? -41.955 -11.162 37.487 1.00 83.31 192 ARG A O 1
ATOM 1532 N N . LEU A 1 193 ? -43.192 -13.031 37.467 1.00 87.06 193 LEU A N 1
ATOM 1533 C CA . LEU A 1 193 ? -42.946 -13.382 38.866 1.00 87.06 193 LEU A CA 1
ATOM 1534 C C . LEU A 1 193 ? -41.486 -13.804 39.095 1.00 87.06 193 LEU A C 1
ATOM 1536 O O . LEU A 1 193 ? -40.884 -13.426 40.100 1.00 87.06 193 LEU A O 1
ATOM 1540 N N . THR A 1 194 ? -40.885 -14.524 38.147 1.00 83.12 194 THR A N 1
ATOM 1541 C CA . THR A 1 194 ? -39.459 -14.876 38.168 1.00 83.12 194 THR A CA 1
ATOM 1542 C C . THR A 1 194 ? -38.578 -13.639 38.009 1.00 83.12 194 THR A C 1
ATOM 1544 O O . THR A 1 194 ? -37.637 -13.474 38.782 1.00 83.12 194 THR A O 1
ATOM 1547 N N . LEU A 1 195 ? -38.917 -12.724 37.094 1.00 82.44 195 LEU A N 1
ATOM 1548 C CA . LEU A 1 195 ? -38.224 -11.440 36.945 1.00 82.44 195 LEU A CA 1
ATOM 1549 C C . LEU A 1 195 ? -38.320 -10.591 38.216 1.00 82.44 195 LEU A C 1
ATOM 1551 O O . LEU A 1 195 ? -37.304 -10.082 38.672 1.00 82.44 195 LEU A O 1
ATOM 1555 N N . GLN A 1 196 ? -39.493 -10.508 38.849 1.00 83.88 196 GLN A N 1
ATOM 1556 C CA . GLN A 1 196 ? -39.650 -9.809 40.130 1.00 83.88 196 GLN A CA 1
ATOM 1557 C C . GLN A 1 196 ? -38.825 -10.449 41.254 1.00 83.88 196 GLN A C 1
ATOM 1559 O O . GLN A 1 196 ? -38.265 -9.744 42.094 1.00 83.88 196 GLN A O 1
ATOM 1564 N N . ARG A 1 197 ? -38.733 -11.785 41.293 1.00 85.69 197 ARG A N 1
ATOM 1565 C CA . ARG A 1 197 ? -37.879 -12.491 42.262 1.00 85.69 197 ARG A CA 1
ATOM 1566 C C . ARG A 1 197 ? -36.400 -12.213 42.013 1.00 85.69 197 ARG A C 1
ATOM 1568 O O . ARG A 1 197 ? -35.681 -11.957 42.973 1.00 85.69 197 ARG A O 1
ATOM 1575 N N . LEU A 1 198 ? -35.963 -12.236 40.755 1.00 82.94 198 LEU A N 1
ATOM 1576 C CA . LEU A 1 198 ? -34.592 -11.904 40.368 1.00 82.94 198 LEU A CA 1
ATOM 1577 C C . LEU A 1 198 ? -34.260 -10.454 40.709 1.00 82.94 198 LEU A C 1
ATOM 1579 O O . LEU A 1 198 ? -33.244 -10.207 41.343 1.00 82.94 198 LEU A O 1
ATOM 1583 N N . GLU A 1 199 ? -35.143 -9.512 40.383 1.00 81.94 199 GLU A N 1
ATOM 1584 C CA . GLU A 1 199 ? -34.980 -8.101 40.730 1.00 81.94 199 GLU A CA 1
ATOM 1585 C C . GLU A 1 199 ? -34.847 -7.919 42.243 1.00 81.94 199 GLU A C 1
ATOM 1587 O O . GLU A 1 199 ? -33.928 -7.254 42.718 1.00 81.94 199 GLU A O 1
ATOM 1592 N N . ARG A 1 200 ? -35.725 -8.561 43.022 1.00 83.62 200 ARG A N 1
ATOM 1593 C CA . ARG A 1 200 ? -35.653 -8.511 44.482 1.00 83.62 200 ARG A CA 1
ATOM 1594 C C . ARG A 1 200 ? -34.349 -9.107 45.006 1.00 83.62 200 ARG A C 1
ATOM 1596 O O . ARG A 1 200 ? -33.765 -8.520 45.911 1.00 83.62 200 ARG A O 1
ATOM 1603 N N . ASN A 1 201 ? -33.896 -10.232 44.458 1.00 87.19 201 ASN A N 1
ATOM 1604 C CA . ASN A 1 201 ? -32.640 -10.859 44.868 1.00 87.19 201 ASN A CA 1
ATOM 1605 C C . ASN A 1 201 ? -31.439 -9.974 44.528 1.00 87.19 201 ASN A C 1
ATOM 1607 O O . ASN A 1 201 ? -30.613 -9.733 45.399 1.00 87.19 201 ASN A O 1
ATOM 1611 N N . ILE A 1 202 ? -31.391 -9.398 43.325 1.00 84.94 202 ILE A N 1
ATOM 1612 C CA . ILE A 1 202 ? -30.327 -8.471 42.918 1.00 84.94 202 ILE A CA 1
ATOM 1613 C C . ILE A 1 202 ? -30.328 -7.230 43.816 1.00 84.94 202 ILE A C 1
ATOM 1615 O O . ILE A 1 202 ? -29.263 -6.790 44.248 1.00 84.94 202 ILE A O 1
ATOM 1619 N N . LYS A 1 203 ? -31.503 -6.682 44.155 1.00 84.00 203 LYS A N 1
ATOM 1620 C CA . LYS A 1 203 ? -31.637 -5.577 45.122 1.00 84.00 203 LYS A CA 1
ATOM 1621 C C . LYS A 1 203 ? -31.062 -5.945 46.477 1.00 84.00 203 LYS A C 1
ATOM 1623 O O . LYS A 1 203 ? -30.287 -5.177 47.040 1.00 84.00 203 LYS A O 1
ATOM 1628 N N . LEU A 1 204 ? -31.403 -7.126 46.970 1.00 87.00 204 LEU A N 1
ATOM 1629 C CA . LEU A 1 204 ? -30.959 -7.607 48.270 1.00 87.00 204 LEU A CA 1
ATOM 1630 C C . LEU A 1 204 ? -29.444 -7.858 48.291 1.00 87.00 204 LEU A C 1
ATOM 1632 O O . LEU A 1 204 ? -28.781 -7.439 49.233 1.00 87.00 204 LEU A O 1
ATOM 1636 N N . ASP A 1 205 ? -28.880 -8.438 47.234 1.00 87.38 205 ASP A N 1
ATOM 1637 C CA . ASP A 1 205 ? -27.439 -8.690 47.111 1.00 87.38 205 ASP A CA 1
ATOM 1638 C C . ASP A 1 205 ? -26.635 -7.399 46.923 1.00 87.38 205 ASP A C 1
ATOM 1640 O O . ASP A 1 205 ? -25.561 -7.239 47.511 1.00 87.38 205 ASP A O 1
ATOM 1644 N N . THR A 1 206 ? -27.166 -6.447 46.152 1.00 87.06 206 THR A N 1
ATOM 1645 C CA . THR A 1 206 ? -26.557 -5.124 45.956 1.00 87.06 206 THR A CA 1
ATOM 1646 C C . THR A 1 206 ? -26.555 -4.338 47.261 1.00 87.06 206 THR A C 1
ATOM 1648 O O . THR A 1 206 ? -25.514 -3.805 47.648 1.00 87.06 206 THR A O 1
ATOM 1651 N N . LEU A 1 207 ? -27.687 -4.324 47.977 1.00 88.69 207 LEU A N 1
ATOM 1652 C CA . LEU A 1 207 ? -27.776 -3.750 49.315 1.00 88.69 207 LEU A CA 1
ATOM 1653 C C . LEU A 1 207 ? -26.777 -4.442 50.239 1.00 88.69 207 LEU A C 1
ATOM 1655 O O . LEU A 1 207 ? -25.911 -3.768 50.779 1.00 88.69 207 LEU A O 1
ATOM 1659 N N . ASN A 1 208 ? -26.816 -5.769 50.372 1.00 90.81 208 ASN A N 1
ATOM 1660 C CA . ASN A 1 208 ? -25.901 -6.511 51.243 1.00 90.81 208 ASN A CA 1
ATOM 1661 C C . ASN A 1 208 ? -24.433 -6.195 50.946 1.00 90.81 208 ASN A C 1
ATOM 1663 O O . ASN A 1 208 ? -23.655 -5.971 51.870 1.00 90.81 208 ASN A O 1
ATOM 1667 N N . SER A 1 209 ? -24.058 -6.120 49.671 1.00 90.38 209 SER A N 1
ATOM 1668 C CA . SER A 1 209 ? -22.705 -5.747 49.262 1.00 90.38 209 SER A CA 1
ATOM 1669 C C . SER A 1 209 ? -22.369 -4.320 49.696 1.00 90.38 209 SER A C 1
ATOM 1671 O O . SER A 1 209 ? -21.339 -4.106 50.331 1.00 90.38 209 SER A O 1
ATOM 1673 N N . ALA A 1 210 ? -23.253 -3.351 49.439 1.00 90.69 210 ALA A N 1
ATOM 1674 C CA . ALA A 1 210 ? -23.075 -1.969 49.883 1.00 90.69 210 ALA A CA 1
ATOM 1675 C C . ALA A 1 210 ? -22.976 -1.858 51.415 1.00 90.69 210 ALA A C 1
ATOM 1677 O O . ALA A 1 210 ? -22.095 -1.169 51.919 1.00 90.69 210 ALA A O 1
ATOM 1678 N N . PHE A 1 211 ? -23.801 -2.600 52.158 1.00 92.00 211 PHE A N 1
ATOM 1679 C CA . PHE A 1 211 ? -23.748 -2.707 53.618 1.00 92.00 211 PHE A CA 1
ATOM 1680 C C . PHE A 1 211 ? -22.401 -3.269 54.100 1.00 92.00 211 PHE A C 1
ATOM 1682 O O . PHE A 1 211 ? -21.798 -2.732 55.030 1.00 92.00 211 PHE A O 1
ATOM 1689 N N . LEU A 1 212 ? -21.897 -4.330 53.462 1.00 92.88 212 LEU A N 1
ATOM 1690 C CA . LEU A 1 212 ? -20.599 -4.923 53.792 1.00 92.88 212 LEU A CA 1
ATOM 1691 C C . LEU A 1 212 ? -19.445 -3.952 53.524 1.00 92.88 212 LEU A C 1
ATOM 1693 O O . LEU A 1 212 ? -18.547 -3.835 54.360 1.00 92.88 212 LEU A O 1
ATOM 1697 N N . PHE A 1 213 ? -19.470 -3.234 52.398 1.00 94.50 213 PHE A N 1
ATOM 1698 C CA . PHE A 1 213 ? -18.458 -2.222 52.096 1.00 94.50 213 PHE A CA 1
ATOM 1699 C C . PHE A 1 213 ? -18.539 -1.038 53.056 1.00 94.50 213 PHE A C 1
ATOM 1701 O O . PHE A 1 213 ? -17.504 -0.599 53.546 1.00 94.50 213 PHE A O 1
ATOM 1708 N N . PHE A 1 214 ? -19.742 -0.580 53.403 1.00 94.75 214 PHE A N 1
ATOM 1709 C CA . PHE A 1 214 ? -19.928 0.489 54.381 1.00 94.75 214 PHE A CA 1
ATOM 1710 C C . PHE A 1 214 ? -19.321 0.110 55.734 1.00 94.75 214 PHE A C 1
ATOM 1712 O O . PHE A 1 214 ? -18.475 0.831 56.252 1.00 94.75 214 PHE A O 1
ATOM 1719 N N . ASN A 1 215 ? -19.663 -1.071 56.260 1.00 94.38 215 ASN A N 1
ATOM 1720 C CA . ASN A 1 215 ? -19.141 -1.561 57.540 1.00 94.38 215 ASN A CA 1
ATOM 1721 C C . ASN A 1 215 ? -17.624 -1.793 57.526 1.00 94.38 215 ASN A C 1
ATOM 1723 O O . ASN A 1 215 ? -16.975 -1.740 58.568 1.00 94.38 215 ASN A O 1
ATOM 1727 N N . ARG A 1 216 ? -17.048 -2.097 56.357 1.00 95.00 216 ARG A N 1
ATOM 1728 C CA . ARG A 1 216 ? -15.600 -2.259 56.197 1.00 95.00 216 ARG A CA 1
ATOM 1729 C C . ARG A 1 216 ? -14.867 -0.918 56.246 1.00 95.00 216 ARG A C 1
ATOM 1731 O O . ARG A 1 216 ? -13.746 -0.867 56.749 1.00 95.00 216 ARG A O 1
ATOM 1738 N N . VAL A 1 217 ? -15.478 0.127 55.696 1.00 95.44 217 VAL A N 1
ATOM 1739 C CA . VAL A 1 217 ? -14.901 1.472 55.631 1.00 95.44 217 VAL A CA 1
ATOM 1740 C C . VAL A 1 217 ? -15.147 2.246 56.938 1.00 95.44 217 VAL A C 1
ATOM 1742 O O . VAL A 1 217 ? -14.265 2.986 57.366 1.00 95.44 217 VAL A O 1
ATOM 1745 N N . ASP A 1 218 ? -16.271 2.019 57.630 1.00 95.06 218 ASP A N 1
ATOM 1746 C CA . ASP A 1 218 ? -16.560 2.582 58.959 1.00 95.06 218 ASP A CA 1
ATOM 1747 C C . ASP A 1 218 ? -15.697 1.922 60.053 1.00 95.06 218 ASP A C 1
ATOM 1749 O O . ASP A 1 218 ? -16.126 1.052 60.818 1.00 95.06 218 ASP A O 1
ATOM 1753 N N . ARG A 1 219 ? -14.429 2.340 60.128 1.00 93.12 219 ARG A N 1
ATOM 1754 C CA . ARG A 1 219 ? -13.460 1.826 61.109 1.00 93.12 219 ARG A CA 1
ATOM 1755 C C . ARG A 1 219 ? -13.839 2.175 62.547 1.00 93.12 219 ARG A C 1
ATOM 1757 O O . ARG A 1 219 ? -13.485 1.427 63.457 1.00 93.12 219 ARG A O 1
ATOM 1764 N N . ASN A 1 220 ? -14.535 3.293 62.743 1.00 92.94 220 ASN A N 1
ATOM 1765 C CA . ASN A 1 220 ? -14.903 3.804 64.062 1.00 92.94 220 ASN A CA 1
ATOM 1766 C C . ASN A 1 220 ? -16.207 3.189 64.585 1.00 92.94 220 ASN A C 1
ATOM 1768 O O . ASN A 1 220 ? -16.455 3.249 65.789 1.00 92.94 220 ASN A O 1
ATOM 1772 N N . ARG A 1 221 ? -16.999 2.557 63.706 1.00 93.19 221 ARG A N 1
ATOM 1773 C CA . ARG A 1 221 ? -18.313 1.969 64.005 1.00 93.19 221 ARG A CA 1
ATOM 1774 C C . ARG A 1 221 ? -19.286 2.983 64.603 1.00 93.19 221 ARG A C 1
ATOM 1776 O O . ARG A 1 221 ? -20.120 2.626 65.436 1.00 93.19 221 ARG A O 1
ATOM 1783 N N . ASP A 1 222 ? -19.158 4.247 64.213 1.00 94.06 222 ASP A N 1
ATOM 1784 C CA . ASP A 1 222 ? -20.051 5.323 64.646 1.00 94.06 222 ASP A CA 1
ATOM 1785 C C . ASP A 1 222 ? -21.282 5.458 63.728 1.00 94.06 222 ASP A C 1
ATOM 1787 O O . ASP A 1 222 ? -22.181 6.260 64.001 1.00 94.06 222 ASP A O 1
ATOM 1791 N N . GLY A 1 223 ? -21.348 4.644 62.666 1.00 93.44 223 GLY A N 1
ATOM 1792 C CA . GLY A 1 223 ? -22.426 4.641 61.688 1.00 93.44 223 GLY A CA 1
ATOM 1793 C C . GLY A 1 223 ? -22.360 5.812 60.709 1.00 93.44 223 GLY A C 1
ATOM 1794 O O . GLY A 1 223 ? -23.368 6.095 60.048 1.00 93.44 223 GLY A O 1
ATOM 1795 N N . LYS A 1 224 ? -21.221 6.517 60.622 1.00 95.00 224 LYS A N 1
ATOM 1796 C CA . LYS A 1 224 ? -21.036 7.696 59.770 1.00 95.00 224 LYS A CA 1
ATOM 1797 C C . LYS A 1 224 ? -19.692 7.652 59.050 1.00 95.00 224 LYS A C 1
ATOM 1799 O O . LYS A 1 224 ? -18.633 7.623 59.659 1.00 95.00 224 LYS A O 1
ATOM 1804 N N . LEU A 1 225 ? -19.721 7.767 57.726 1.00 93.31 225 LEU A N 1
ATOM 1805 C CA . LEU A 1 225 ? -18.491 7.912 56.948 1.00 93.31 225 LEU A CA 1
ATOM 1806 C C . LEU A 1 225 ? -18.111 9.388 56.827 1.00 93.31 225 LEU A C 1
ATOM 1808 O O . LEU A 1 225 ? -18.905 10.209 56.356 1.00 93.31 225 LEU A O 1
ATOM 1812 N N . GLY A 1 226 ? -16.884 9.717 57.237 1.00 91.38 226 GLY A N 1
ATOM 1813 C CA . GLY A 1 226 ? -16.288 11.039 57.061 1.00 91.38 226 GLY A CA 1
ATOM 1814 C C . GLY A 1 226 ? -15.721 11.254 55.653 1.00 91.38 226 GLY A C 1
ATOM 1815 O O . GLY A 1 226 ? -15.629 10.337 54.842 1.00 91.38 226 GLY A O 1
ATOM 1816 N N . GLY A 1 227 ? -15.287 12.480 55.347 1.00 87.19 227 GLY A N 1
ATOM 1817 C CA . GLY A 1 227 ? -14.948 12.887 53.974 1.00 87.19 227 GLY A CA 1
ATOM 1818 C C . GLY A 1 227 ? -13.891 12.045 53.234 1.00 87.19 227 GLY A C 1
ATOM 1819 O O . GLY A 1 227 ? -13.974 11.942 52.013 1.00 87.19 227 GLY A O 1
ATOM 1820 N N . ARG A 1 228 ? -12.913 11.429 53.923 1.00 89.94 228 ARG A N 1
ATOM 1821 C CA . ARG A 1 228 ? -11.960 10.494 53.277 1.00 89.94 228 ARG A CA 1
ATOM 1822 C C . ARG A 1 228 ? -12.565 9.108 53.071 1.00 89.94 228 ARG A C 1
ATOM 1824 O O . ARG A 1 228 ? -12.414 8.541 51.994 1.00 89.94 228 ARG A O 1
ATOM 1831 N N . ASP A 1 229 ? -13.281 8.620 54.073 1.00 93.06 229 ASP A N 1
ATOM 1832 C CA . ASP A 1 229 ? -13.921 7.305 54.090 1.00 93.06 229 ASP A CA 1
ATOM 1833 C C . ASP A 1 229 ? -15.008 7.205 53.007 1.00 93.06 229 ASP A C 1
ATOM 1835 O O . ASP A 1 229 ? -15.121 6.202 52.311 1.00 93.06 229 ASP A O 1
ATOM 1839 N N . VAL A 1 230 ? -15.739 8.296 52.759 1.00 90.75 230 VAL A N 1
ATOM 1840 C CA . VAL A 1 230 ? -16.702 8.400 51.650 1.00 90.75 230 VAL A CA 1
ATOM 1841 C C . VAL A 1 230 ? -16.054 8.103 50.295 1.00 90.75 230 VAL A C 1
ATOM 1843 O O . VAL A 1 230 ? -16.654 7.421 49.468 1.00 90.75 230 VAL A O 1
ATOM 1846 N N . VAL A 1 231 ? -14.840 8.602 50.045 1.00 90.56 231 VAL A N 1
ATOM 1847 C CA . VAL A 1 231 ? -14.158 8.374 48.761 1.00 90.56 231 VAL A CA 1
ATOM 1848 C C . VAL A 1 231 ? -13.806 6.894 48.609 1.00 90.56 231 VAL A C 1
ATOM 1850 O O . VAL A 1 231 ? -14.114 6.308 47.574 1.00 90.56 231 VAL A O 1
ATOM 1853 N N . GLU A 1 232 ? -13.257 6.277 49.660 1.00 93.00 232 GLU A N 1
ATOM 1854 C CA . GLU A 1 232 ? -12.920 4.846 49.684 1.00 93.00 232 GLU A CA 1
ATOM 1855 C C . GLU A 1 232 ? -14.166 3.957 49.523 1.00 93.00 232 GLU A C 1
ATOM 1857 O O . GLU A 1 232 ? -14.129 2.952 48.809 1.00 93.00 232 GLU A O 1
ATOM 1862 N N . PHE A 1 233 ? -15.298 4.345 50.119 1.00 93.31 233 PHE A N 1
ATOM 1863 C CA . PHE A 1 233 ? -16.574 3.650 49.956 1.00 93.31 233 PHE A CA 1
ATOM 1864 C C . PHE A 1 233 ? 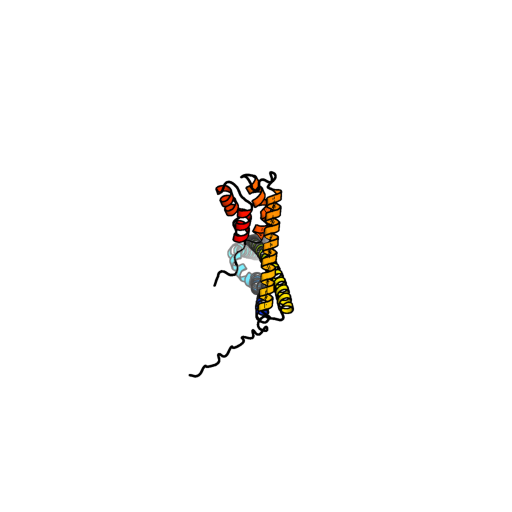-17.091 3.716 48.515 1.00 93.31 233 PHE A C 1
ATOM 1866 O O . PHE A 1 233 ? -17.414 2.681 47.935 1.00 93.31 233 PHE A O 1
ATOM 1873 N N . VAL A 1 234 ? -17.132 4.904 47.903 1.00 90.50 234 VAL A N 1
ATOM 1874 C CA . VAL A 1 234 ? -17.640 5.045 46.528 1.00 90.50 234 VAL A CA 1
ATOM 1875 C C . VAL A 1 234 ? -16.722 4.358 45.512 1.00 90.50 234 VAL A C 1
ATOM 1877 O O . VAL A 1 234 ? -17.208 3.776 44.540 1.00 90.50 234 VAL A O 1
ATOM 1880 N N . ASP A 1 235 ? -15.410 4.360 45.751 1.00 90.81 235 ASP A N 1
ATOM 1881 C CA . ASP A 1 235 ? -14.456 3.587 44.950 1.00 90.81 235 ASP A CA 1
ATOM 1882 C C . ASP A 1 235 ? -14.635 2.075 45.148 1.00 90.81 235 ASP A C 1
ATOM 1884 O O . ASP A 1 235 ? -14.545 1.311 44.188 1.00 90.81 235 ASP A O 1
ATOM 1888 N N . SER A 1 236 ? -14.976 1.622 46.357 1.00 92.00 236 SER A N 1
ATOM 1889 C CA . SER A 1 236 ? -15.315 0.213 46.608 1.00 92.00 236 SER A CA 1
ATOM 1890 C C . SER A 1 236 ? -16.599 -0.214 45.891 1.00 92.00 236 SER A C 1
ATOM 1892 O O . SER A 1 236 ? -16.722 -1.371 45.495 1.00 92.00 236 SER A O 1
ATOM 1894 N N . LEU A 1 237 ? -17.527 0.717 45.650 1.00 89.69 237 LEU A N 1
ATOM 1895 C CA . LEU A 1 237 ? -18.715 0.491 44.822 1.00 89.69 237 LEU A CA 1
ATOM 1896 C C . LEU A 1 237 ? -18.427 0.522 43.311 1.00 89.69 237 LEU A C 1
ATOM 1898 O O . LEU A 1 237 ? -19.347 0.320 42.519 1.00 89.69 237 LEU A O 1
ATOM 1902 N N . ALA A 1 238 ? -17.170 0.702 42.879 1.00 86.31 238 ALA A N 1
ATOM 1903 C CA . ALA A 1 238 ? -16.826 0.836 41.462 1.00 86.31 238 ALA A CA 1
ATOM 1904 C C . ALA A 1 238 ? -17.284 -0.328 40.573 1.00 86.31 238 ALA A C 1
ATOM 1906 O O . ALA A 1 238 ? -17.563 -0.142 39.387 1.00 86.31 238 ALA A O 1
ATOM 1907 N N . PHE A 1 239 ? -17.390 -1.530 41.139 1.00 84.19 239 PHE A N 1
ATOM 1908 C CA . PHE A 1 239 ? -17.884 -2.695 40.412 1.00 84.19 239 PHE A CA 1
ATOM 1909 C C . PHE A 1 239 ? -19.373 -2.581 40.046 1.00 84.19 239 PHE A C 1
ATOM 1911 O O . PHE A 1 239 ? -19.757 -3.097 38.999 1.00 84.19 239 PHE A O 1
ATOM 1918 N N . LEU A 1 240 ? -20.195 -1.892 40.852 1.00 83.75 240 LEU A N 1
ATOM 1919 C CA . LEU A 1 240 ? -21.623 -1.696 40.573 1.00 83.75 240 LEU A CA 1
ATOM 1920 C C . LEU A 1 240 ? -21.845 -0.746 39.396 1.00 83.75 240 LEU A C 1
ATOM 1922 O O . LEU A 1 240 ? -22.765 -0.957 38.609 1.00 83.75 240 LEU A O 1
ATOM 1926 N N . TRP A 1 241 ? -20.971 0.249 39.214 1.00 83.44 241 TRP A N 1
ATOM 1927 C CA . TRP A 1 241 ? -21.084 1.216 38.113 1.00 83.44 241 TRP A CA 1
ATOM 1928 C C . TRP A 1 241 ? -20.971 0.559 36.735 1.00 83.44 241 TRP A C 1
ATOM 1930 O O . TRP A 1 241 ? -21.563 1.043 35.776 1.00 83.44 241 TRP A O 1
ATOM 1940 N N . ARG A 1 242 ? -20.290 -0.593 36.632 1.00 81.81 242 ARG A N 1
ATOM 1941 C CA . ARG A 1 242 ? -20.236 -1.376 35.385 1.00 81.81 242 ARG A CA 1
ATOM 1942 C C . ARG A 1 242 ? -21.611 -1.872 34.935 1.00 81.81 242 ARG A C 1
ATOM 1944 O O . ARG A 1 242 ? -21.817 -2.049 33.740 1.00 81.81 242 ARG A O 1
ATOM 1951 N N . TYR A 1 243 ? -22.531 -2.078 35.876 1.00 79.19 243 TYR A N 1
ATOM 1952 C CA . TYR A 1 243 ? -23.890 -2.551 35.610 1.00 79.19 243 TYR A CA 1
ATOM 1953 C C . TYR A 1 243 ? -24.910 -1.407 35.499 1.00 79.19 243 TYR A C 1
ATOM 1955 O O . TYR A 1 243 ? -26.052 -1.642 35.117 1.00 79.19 243 TYR A O 1
ATOM 1963 N N . LEU A 1 244 ? -24.506 -0.166 35.799 1.00 80.56 244 LEU A N 1
ATOM 1964 C CA . LEU A 1 244 ? -25.359 1.024 35.805 1.00 80.56 244 LEU A CA 1
ATOM 1965 C C . LEU A 1 244 ? -24.743 2.129 34.926 1.00 80.56 244 LEU A C 1
ATOM 1967 O O . LEU A 1 244 ? -24.293 3.150 35.446 1.00 80.56 244 LEU A O 1
ATOM 1971 N N . PRO A 1 245 ? -24.737 1.971 33.587 1.00 76.19 245 PRO A N 1
ATOM 1972 C CA . PRO A 1 245 ? -24.039 2.883 32.672 1.00 76.19 245 PRO A CA 1
ATOM 1973 C C . PRO A 1 245 ? -24.590 4.319 32.666 1.00 76.19 245 PRO A C 1
ATOM 1975 O O . PRO A 1 245 ? -23.947 5.223 32.139 1.00 76.19 245 PRO A O 1
ATOM 1978 N N . HIS A 1 246 ? -25.778 4.544 33.232 1.00 80.62 246 HIS A N 1
ATOM 1979 C CA . HIS A 1 246 ? -26.408 5.865 33.331 1.00 80.62 246 HIS A CA 1
ATOM 1980 C C . HIS A 1 246 ? -26.035 6.634 34.602 1.00 80.62 246 HIS A C 1
ATOM 1982 O O . HIS A 1 246 ? -26.351 7.818 34.713 1.00 80.62 246 HIS A O 1
ATOM 1988 N N . VAL A 1 247 ? -25.392 5.975 35.565 1.00 82.31 247 VAL A N 1
ATOM 1989 C CA . VAL A 1 247 ? -25.008 6.596 36.828 1.00 82.31 247 VAL A CA 1
ATOM 1990 C C . VAL A 1 247 ? -23.577 7.090 36.703 1.00 82.31 247 VAL A C 1
ATOM 1992 O O . VAL A 1 247 ? -22.642 6.304 36.586 1.00 82.31 247 VAL A O 1
ATOM 1995 N N . ASP A 1 248 ? -23.413 8.408 36.748 1.00 86.31 248 ASP A N 1
ATOM 1996 C CA . ASP A 1 248 ? -22.100 9.040 36.781 1.00 86.31 248 ASP A CA 1
ATOM 1997 C C . ASP A 1 248 ? -21.513 8.946 38.209 1.00 86.31 248 ASP A C 1
ATOM 1999 O O . ASP A 1 248 ? -22.043 9.580 39.134 1.00 86.31 248 ASP A O 1
ATOM 2003 N N . PRO A 1 249 ? -20.437 8.16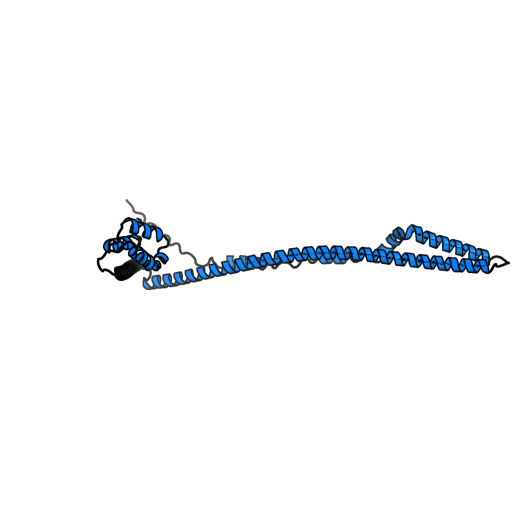3 38.425 1.00 84.88 249 PRO A N 1
ATOM 2004 C CA . PRO A 1 249 ? -19.857 7.970 39.750 1.00 84.88 249 PRO A CA 1
ATOM 2005 C C . PRO A 1 249 ? -19.317 9.276 40.342 1.00 84.88 249 PRO A C 1
ATOM 2007 O O . PRO A 1 249 ? -19.367 9.459 41.560 1.00 84.88 249 PRO A O 1
ATOM 2010 N N . ASP A 1 250 ? -18.855 10.214 39.513 1.00 89.12 250 ASP A N 1
ATOM 2011 C CA . ASP A 1 250 ? -18.294 11.483 39.983 1.00 89.12 250 ASP A CA 1
ATOM 2012 C C . ASP A 1 250 ? -19.383 12.429 40.500 1.00 89.12 250 ASP A C 1
ATOM 2014 O O . ASP A 1 250 ? -19.175 13.159 41.480 1.00 89.12 250 ASP A O 1
ATOM 2018 N N . ARG A 1 251 ? -20.588 12.348 39.924 1.00 88.00 251 ARG A N 1
ATOM 2019 C CA . ARG A 1 251 ? -21.778 13.030 40.452 1.00 88.00 251 ARG A CA 1
ATOM 2020 C C . ARG A 1 251 ? -22.201 12.465 41.800 1.00 88.00 251 ARG A C 1
ATOM 2022 O O . ARG A 1 251 ? -22.471 13.242 42.715 1.00 88.00 251 ARG A O 1
ATOM 2029 N N . VAL A 1 252 ? -22.204 11.139 41.951 1.00 85.31 252 VAL A N 1
ATOM 2030 C CA . VAL A 1 252 ? -22.525 10.486 43.233 1.00 85.31 252 VAL A CA 1
ATOM 2031 C C . VAL A 1 252 ? -21.505 10.881 44.306 1.00 85.31 252 VAL A C 1
ATOM 2033 O O . VAL A 1 252 ? -21.893 11.294 45.398 1.00 85.31 252 VAL A O 1
ATOM 2036 N N . LYS A 1 253 ? -20.202 10.869 43.986 1.00 87.31 253 LYS A N 1
ATOM 2037 C CA . LYS A 1 253 ? -19.139 11.336 44.898 1.00 87.31 253 LYS A CA 1
ATOM 2038 C C . LYS A 1 253 ? -19.344 12.783 45.334 1.00 87.31 253 LYS A C 1
ATOM 2040 O O . LYS A 1 253 ? -19.197 13.091 46.516 1.00 87.31 253 LYS A O 1
ATOM 2045 N N . SER A 1 254 ? -19.656 13.667 44.388 1.00 88.00 254 SER A N 1
ATOM 2046 C CA . SER A 1 254 ? -19.866 15.094 44.656 1.00 88.00 254 SER A CA 1
ATOM 2047 C C . SER A 1 254 ? -21.078 15.323 45.560 1.00 88.00 254 SER A C 1
ATOM 2049 O O . SER A 1 254 ? -20.957 16.015 46.568 1.00 88.00 254 SER A O 1
ATOM 2051 N N . SER A 1 255 ? -22.201 14.654 45.277 1.00 86.25 255 SER A N 1
ATOM 2052 C CA . SER A 1 255 ? -23.427 14.761 46.077 1.00 86.25 255 SER A CA 1
ATOM 2053 C C . SER A 1 255 ? -23.230 14.301 47.525 1.00 86.25 255 SER A C 1
ATOM 2055 O O . SER A 1 255 ? -23.716 14.948 48.451 1.00 86.25 255 SER A O 1
ATOM 2057 N N . ILE A 1 256 ? -22.466 13.227 47.744 1.00 85.50 256 ILE A N 1
ATOM 2058 C CA . ILE A 1 256 ? -22.189 12.737 49.100 1.00 85.50 256 ILE A CA 1
ATOM 2059 C C . ILE A 1 256 ? -21.215 13.671 49.837 1.00 85.50 256 ILE A C 1
ATOM 2061 O O . ILE A 1 256 ? -21.375 13.909 51.034 1.00 85.50 256 ILE A O 1
ATOM 2065 N N . LYS A 1 257 ? -20.225 14.247 49.139 1.00 87.19 257 LYS A N 1
ATOM 2066 C CA . LYS A 1 257 ? -19.292 15.219 49.737 1.00 87.19 257 LYS A CA 1
ATOM 2067 C C . LYS A 1 257 ? -19.995 16.486 50.222 1.00 87.19 257 LYS A C 1
ATOM 2069 O O . LYS A 1 257 ? -19.643 16.984 51.287 1.00 87.19 257 LYS A O 1
ATOM 2074 N N . GLU A 1 258 ? -20.980 16.986 49.478 1.00 87.69 258 GLU A N 1
ATOM 2075 C CA . GLU A 1 258 ? -21.760 18.173 49.863 1.00 87.69 258 GLU A CA 1
ATOM 2076 C C . GLU A 1 258 ? -22.547 17.972 51.168 1.00 87.69 258 GLU A C 1
ATOM 2078 O O . GLU A 1 258 ? -22.738 18.921 51.925 1.00 87.69 258 GLU A O 1
ATOM 2083 N N . GLN A 1 259 ? -22.948 16.735 51.480 1.00 85.56 259 GLN A N 1
ATOM 2084 C CA . GLN A 1 259 ? -23.684 16.396 52.704 1.00 85.56 259 GLN A CA 1
ATOM 2085 C C . GLN A 1 259 ? -22.784 16.254 53.948 1.00 85.56 259 GLN A C 1
ATOM 2087 O O . GLN A 1 259 ? -23.287 16.131 55.064 1.00 85.56 259 GLN A O 1
ATOM 2092 N N . GLY A 1 260 ? -21.456 16.283 53.785 1.00 85.69 260 GLY A N 1
ATOM 2093 C CA . GLY A 1 260 ? -20.461 16.284 54.867 1.00 85.69 260 GLY A CA 1
ATOM 2094 C C . GLY A 1 260 ? -20.233 14.936 55.566 1.00 85.69 260 GLY A C 1
ATOM 2095 O O . GLY A 1 260 ? -19.102 14.640 55.952 1.00 85.69 260 GLY A O 1
ATOM 2096 N N . SER A 1 261 ? -21.263 14.099 55.693 1.00 89.81 261 SER A N 1
ATOM 2097 C CA . SER A 1 261 ? -21.160 12.728 56.208 1.00 89.81 261 SER A CA 1
ATOM 2098 C C . SER A 1 261 ? -22.215 11.826 55.579 1.00 89.81 261 SER A C 1
ATOM 2100 O O . SER A 1 261 ? -23.349 12.271 55.415 1.00 89.81 261 SER A O 1
ATOM 2102 N N . LEU A 1 262 ? -21.864 10.567 55.302 1.00 92.69 262 LEU A N 1
ATOM 2103 C CA . LEU A 1 262 ? -22.799 9.563 54.787 1.00 92.69 262 LEU A CA 1
ATOM 2104 C C . LEU A 1 262 ? -23.222 8.607 55.906 1.00 92.69 262 LEU A C 1
ATOM 2106 O O . LEU A 1 262 ? -22.381 7.911 56.478 1.00 92.69 262 LEU A O 1
ATOM 2110 N N . THR A 1 263 ? -24.515 8.566 56.212 1.00 94.12 263 THR A N 1
ATOM 2111 C CA . THR A 1 263 ? -25.096 7.604 57.158 1.00 94.12 263 THR A CA 1
ATOM 2112 C C . THR A 1 263 ? -25.580 6.348 56.441 1.00 94.12 263 THR A C 1
ATOM 2114 O O . THR A 1 263 ? -25.838 6.354 55.237 1.00 94.12 263 THR A O 1
ATOM 2117 N N . MET A 1 264 ? -25.765 5.261 57.189 1.00 90.38 264 MET A N 1
ATOM 2118 C CA . MET A 1 264 ? -26.274 4.009 56.623 1.00 90.38 264 MET A CA 1
ATOM 2119 C C . MET A 1 264 ? -27.672 4.154 55.992 1.00 90.38 264 MET A C 1
ATOM 2121 O O . MET A 1 264 ? -27.945 3.585 54.935 1.00 90.38 264 MET A O 1
ATOM 2125 N N . ASP A 1 265 ? -28.552 4.960 56.588 1.00 90.38 265 ASP A N 1
ATOM 2126 C CA . ASP A 1 265 ? -29.878 5.220 56.016 1.00 90.38 265 ASP A CA 1
ATOM 2127 C C . ASP A 1 265 ? -29.776 5.941 54.664 1.00 90.38 265 ASP A C 1
ATOM 2129 O O . ASP A 1 265 ? -30.519 5.633 53.733 1.00 90.38 265 ASP A O 1
ATOM 2133 N N . GLN A 1 266 ? -28.805 6.847 54.516 1.00 89.69 266 GLN A N 1
ATOM 2134 C CA . GLN A 1 266 ? -28.536 7.515 53.243 1.00 89.69 266 GLN A CA 1
ATOM 2135 C C . GLN A 1 266 ? -27.944 6.560 52.204 1.00 89.69 266 GLN A C 1
ATOM 2137 O O . GLN A 1 266 ? -28.277 6.681 51.029 1.00 89.69 266 GLN A O 1
ATOM 2142 N N . VAL A 1 267 ? -27.125 5.581 52.609 1.00 89.38 267 VAL A N 1
ATOM 2143 C CA . VAL A 1 267 ? -26.659 4.511 51.707 1.00 89.38 267 VAL A CA 1
ATOM 2144 C C . VAL A 1 267 ? -27.835 3.703 51.183 1.00 89.38 267 VAL A C 1
ATOM 2146 O O . VAL A 1 267 ? -27.884 3.407 49.993 1.00 89.38 267 VAL A O 1
ATOM 2149 N N . ARG A 1 268 ? -28.804 3.372 52.041 1.00 88.06 268 ARG A N 1
ATOM 2150 C CA . ARG A 1 268 ? -30.004 2.652 51.614 1.00 88.06 268 ARG A CA 1
ATOM 2151 C C . ARG A 1 268 ? -30.795 3.451 50.582 1.00 88.06 268 ARG A C 1
ATOM 2153 O O . ARG A 1 268 ? -31.103 2.913 49.529 1.00 88.06 268 ARG A O 1
ATOM 2160 N N . VAL A 1 269 ? -31.036 4.738 50.844 1.00 87.75 269 VAL A N 1
ATOM 2161 C CA . VAL A 1 269 ? -31.715 5.639 49.895 1.00 87.75 269 VAL A CA 1
ATOM 2162 C C . VAL A 1 269 ? -30.928 5.776 48.590 1.00 87.75 269 VAL A C 1
ATOM 2164 O O . VAL A 1 269 ? -31.522 5.808 47.516 1.00 87.75 269 VAL A O 1
ATOM 2167 N N . LEU A 1 270 ? -29.596 5.818 48.661 1.00 85.88 270 LEU A N 1
ATOM 2168 C CA . LEU A 1 270 ? -28.735 5.859 47.484 1.00 85.88 270 LEU A CA 1
ATOM 2169 C C . LEU A 1 270 ? -28.876 4.577 46.656 1.00 85.88 270 LEU A C 1
ATOM 2171 O O . LEU A 1 270 ? -29.101 4.661 45.457 1.00 85.88 270 LEU A O 1
ATOM 2175 N N . VAL A 1 271 ? -28.779 3.398 47.276 1.00 84.44 271 VAL A N 1
ATOM 2176 C CA . VAL A 1 271 ? -28.923 2.110 46.575 1.00 84.44 271 VAL A CA 1
ATOM 2177 C C . VAL A 1 271 ? -30.336 1.939 46.013 1.00 84.44 271 VAL A C 1
ATOM 2179 O O . VAL A 1 271 ? -30.480 1.493 44.875 1.00 84.44 271 VAL A O 1
ATOM 2182 N N . ASP A 1 272 ? -31.362 2.352 46.758 1.00 84.44 272 ASP A N 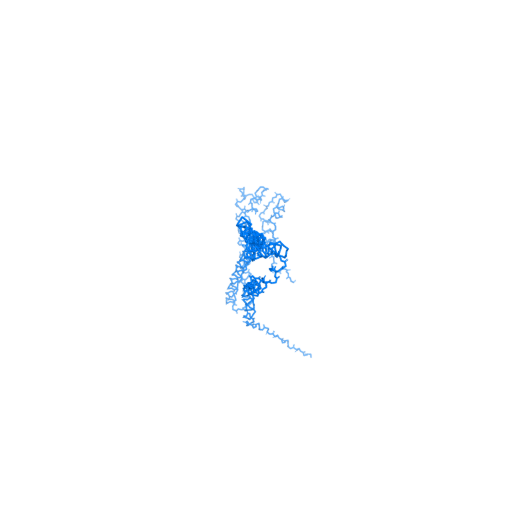1
ATOM 2183 C CA . ASP A 1 272 ? -32.750 2.337 46.293 1.00 84.44 272 ASP A CA 1
ATOM 2184 C C . ASP A 1 272 ? -32.947 3.293 45.100 1.00 84.44 272 ASP A C 1
ATOM 2186 O O . ASP A 1 272 ? -33.623 2.935 44.143 1.00 84.44 272 ASP A O 1
ATOM 2190 N N . GLY A 1 273 ? -32.302 4.467 45.095 1.00 82.06 273 GLY A N 1
ATOM 2191 C CA . GLY A 1 273 ? -32.341 5.417 43.974 1.00 82.06 273 GLY A CA 1
ATOM 2192 C C . GLY A 1 273 ? -31.492 5.012 42.760 1.00 82.06 273 GLY A C 1
ATOM 2193 O O . GLY A 1 273 ? -31.768 5.443 41.642 1.00 82.06 273 GLY A O 1
ATOM 2194 N N . LEU A 1 274 ? -30.469 4.178 42.962 1.00 76.75 274 LEU A N 1
ATOM 2195 C CA . LEU A 1 274 ? -29.631 3.610 41.898 1.00 76.75 274 LEU A CA 1
ATOM 2196 C C . LEU A 1 274 ? -30.319 2.468 41.150 1.00 76.75 274 LEU A C 1
ATOM 2198 O O . LEU A 1 274 ? -29.963 2.171 40.011 1.00 76.75 274 LEU A O 1
ATOM 2202 N N . MET A 1 275 ? -31.293 1.833 41.793 1.00 76.19 275 MET A N 1
ATOM 2203 C CA . MET A 1 275 ? -32.143 0.815 41.204 1.00 76.19 275 MET A CA 1
ATOM 2204 C C . MET A 1 275 ? -33.365 1.496 40.586 1.00 76.19 275 MET A C 1
ATOM 2206 O O . MET A 1 275 ? -34.302 1.805 41.323 1.00 76.19 275 MET A O 1
ATOM 2210 N N . PRO A 1 276 ? -33.409 1.741 39.263 1.00 65.25 276 PRO A N 1
ATOM 2211 C CA . PRO A 1 276 ? -34.597 2.322 38.654 1.00 65.25 276 PRO A CA 1
ATOM 2212 C C . PRO A 1 276 ? -35.809 1.454 39.002 1.00 65.25 276 PRO A C 1
ATOM 2214 O O . PRO A 1 276 ? -35.801 0.241 38.779 1.00 65.25 276 PRO A O 1
ATOM 2217 N N . GLU A 1 277 ? -36.854 2.063 39.565 1.00 64.00 277 GLU A N 1
ATOM 2218 C CA . GLU A 1 277 ? -38.146 1.402 39.682 1.00 64.00 277 GLU A CA 1
ATOM 2219 C C . GLU A 1 277 ? -38.652 1.135 38.262 1.00 64.00 277 GLU A C 1
ATOM 2221 O O . GLU A 1 277 ? -39.260 1.995 37.626 1.00 64.00 277 GLU A O 1
ATOM 2226 N N . LEU A 1 278 ? -38.419 -0.078 37.758 1.00 52.69 278 LEU A N 1
ATOM 2227 C CA . LEU A 1 278 ? -38.882 -0.569 36.453 1.00 52.69 278 LEU A CA 1
ATOM 2228 C C . LEU A 1 278 ? -40.425 -0.615 36.327 1.00 52.69 278 LEU A C 1
ATOM 2230 O O . LEU A 1 278 ? -40.954 -1.228 35.404 1.00 52.69 278 LEU A O 1
ATOM 2234 N N . GLY A 1 279 ? -41.165 0.024 37.242 1.00 48.12 279 GLY A N 1
ATOM 2235 C CA . GLY A 1 279 ? -42.620 -0.028 37.348 1.00 48.12 279 GLY A CA 1
ATOM 2236 C C . GLY A 1 279 ? -43.353 1.314 37.448 1.00 48.12 279 GLY A C 1
ATOM 2237 O O . GLY A 1 279 ? -44.574 1.274 37.557 1.00 48.12 279 GLY A O 1
ATOM 2238 N N . SER A 1 280 ? -42.684 2.475 37.404 1.00 41.84 280 SER A N 1
ATOM 2239 C CA . SER A 1 280 ? -43.369 3.786 37.523 1.00 41.84 280 SER A CA 1
ATOM 2240 C C . SER A 1 280 ? -43.569 4.530 36.186 1.00 41.84 280 SER A C 1
ATOM 2242 O O . SER A 1 280 ? -44.095 5.638 36.143 1.00 41.84 280 SER A O 1
ATOM 2244 N N . GLY A 1 281 ? -43.191 3.911 35.064 1.00 44.84 281 GLY A N 1
ATOM 2245 C CA . GLY A 1 281 ? -43.560 4.371 33.721 1.00 44.84 281 GLY A CA 1
ATOM 2246 C C . GLY A 1 281 ? -44.819 3.660 33.237 1.00 44.84 281 GLY A C 1
ATOM 2247 O O . GLY A 1 281 ? -44.709 2.678 32.504 1.00 44.84 281 GLY A O 1
ATOM 2248 N N . GLY A 1 282 ? -45.983 4.112 33.708 1.00 36.31 282 GLY A N 1
ATOM 2249 C CA . GLY A 1 282 ? -47.277 3.802 33.088 1.00 36.31 282 GLY A CA 1
ATOM 2250 C C . GLY A 1 282 ? -47.475 4.562 31.784 1.00 36.31 282 GLY A C 1
ATOM 2251 O O . GLY A 1 282 ? -46.955 5.697 31.687 1.00 36.31 282 GLY A O 1
#

Sequence (282 aa):
MAQAPGCFKTLRWSRTGGCREMKAFTSASKKGVQPFNDSEEEVVRNLVWIGPYHVVCCVVEIYGPLQIVFAALALLAAAFVVIELWREEVDTFRLVVGVVFIAVCIYLTWLCKSIYLLRAFRKEIDNYDALNKQLKGQMGTLEAQNKAYDIRNREQERLIGQLNDRVSDLTEIEGLLDTLNHECKGNVDMARLTLQRLERNIKLDTLNSAFLFFNRVDRNRDGKLGGRDVVEFVDSLAFLWRYLPHVDPDRVKSSIKEQGSLTMDQVRVLVDGLMPELGSGG

Organism: NCBI:txid311494

Radius of gyration: 50.19 Å; chains: 1; bounding box: 127×42×141 Å

pLDDT: mean 79.68, std 19.17, range [35.25, 97.81]

Secondary structure (DSSP, 8-state):
--PPPP--------TTSTTSSHHHHHHHTT-------THHHHHHHHHS---HHHHHHHHHHHSTTHHHHHHHHHHHHHHHHHHHHTSSS--HHHHHHHHHHHHHHHHHHHHHHHHHHHHHHHHHHHHHHHHHHHHHHHHHHHHHHHHHHHHHHHHHHHHHHHHHHHHHHHHHHHHHHHHHHHHHTT-HHHHHHHHHHHHHHHHHHHHHHHHHHHHHH-TT-SSEE-HHHHHHHHHHTHHHHTT-TT--HHHHHHHHHHTSSEEHHHHHHHHHHHS--TT---